Protein AF-A0A1I4YE72-F1 (afdb_monomer)

pLDDT: mean 82.54, std 17.04, range [34.06, 97.44]

Organism: NCBI:txid1367852

Sequence (186 aa):
MLRDELRESLSHIYKLDDYDIFFVQSVRVGLVILSHLFHKQETARCLAKYAHSLPVSELFNVPGCIAGPGSVRVINHVEPDTGEINSLKDSRGKGVVDASHSFATNLHGVLIRDSSIFVAPLHEHASLAQGLAIIALRPEHFSTLMRSELRLFEESTSAVKPLQEALAHIGSTDWKPYNMSHELNR

InterPro domains:
  IPR046066 Protein of unknown function DUF6024 [PF19488] (1-181)

Nearest PDB structures (foldseek):
  4p3m-assembly1_A  TM=5.647E-01  e=1.658E-02  Psychromonas ingrahamii 37
  3f0h-assembly1_A-2  TM=4.928E-01  e=1.128E-02  unclassified
  4p3m-assembly1_B  TM=6.517E-01  e=7.730E-02  Psychromonas ingrahamii 37
  3rbl-assembly1_B  TM=5.238E-01  e=7.730E-02  Homo sapiens
  5xx1-assembly1_E  TM=6.005E-01  e=2.973E-01  Salmonella enterica subsp. enterica serovar Typhi

Solvent-accessible surface area (backbone atoms only — not comparable to full-atom values): 10471 Å² total; per-residue (Å²): 106,72,69,54,55,48,48,54,50,50,25,65,78,67,70,34,82,72,38,53,78,38,50,29,46,30,45,70,56,43,52,52,53,48,35,50,52,54,32,52,51,52,52,53,52,54,52,55,63,49,64,79,76,52,62,81,87,46,75,85,63,68,78,67,91,83,65,88,82,66,74,64,43,72,38,53,40,36,35,88,93,76,66,49,71,50,83,45,77,84,43,78,61,66,36,43,29,40,25,56,80,25,42,33,31,83,44,26,70,55,49,68,72,45,50,40,29,36,28,28,43,32,41,59,40,34,57,44,18,67,68,30,13,39,37,37,33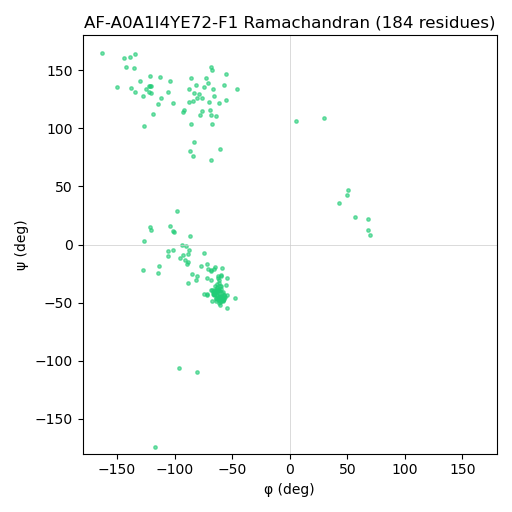,28,61,94,82,50,57,70,66,59,54,54,52,46,50,53,48,25,72,75,54,49,61,68,66,37,53,52,46,27,48,54,40,70,73,36,89,86,59,56,70,54,47,64,75,87,77,69,92,127

Secondary structure (DSSP, 8-state):
-HHHHHHHHHHHHTT-TT-EEEEES-HHHHHHHHHHHHHHHHHHHHHHHHHTTS-TTTTT------------EEEESB-TTT--B---GGGTT-EEEE-TTTTTSTTHHHHHHH-SEEEEESSSTT---TT-EEEEE-GGGS-HHHHHHHHHHHHHH--HHHHHHHHHHHT-TT--S---------

Mean predicted aligned error: 8.62 Å

Structure (mmCIF, N/CA/C/O backbone):
data_AF-A0A1I4YE72-F1
#
_entry.id   AF-A0A1I4YE72-F1
#
loop_
_atom_site.group_PDB
_atom_site.id
_atom_site.type_symbol
_atom_site.label_atom_id
_atom_site.label_alt_id
_atom_site.label_comp_id
_atom_site.label_asym_id
_atom_site.label_entity_id
_atom_site.label_seq_id
_atom_site.pdbx_PDB_ins_code
_atom_site.Cartn_x
_atom_site.Cartn_y
_atom_site.Cartn_z
_atom_site.occupancy
_atom_site.B_iso_or_equiv
_atom_site.auth_seq_id
_atom_site.auth_comp_id
_atom_site.auth_asym_id
_atom_site.auth_atom_id
_atom_site.pdbx_PDB_model_num
ATOM 1 N N . MET A 1 1 ? 7.638 -0.643 18.285 1.00 85.44 1 MET A N 1
ATOM 2 C CA . MET A 1 1 ? 6.439 -1.045 19.058 1.00 85.44 1 MET A CA 1
ATOM 3 C C . MET A 1 1 ? 5.154 -0.658 18.332 1.00 85.44 1 MET A C 1
ATOM 5 O O . MET A 1 1 ? 4.671 -1.509 17.613 1.00 85.44 1 MET A O 1
ATOM 9 N N . LEU A 1 2 ? 4.660 0.593 18.373 1.00 91.06 2 LEU A N 1
ATOM 10 C CA . LEU A 1 2 ? 3.374 0.955 17.725 1.00 91.06 2 LEU A CA 1
ATOM 11 C C . LEU A 1 2 ? 3.322 0.687 16.209 1.00 91.06 2 LEU A C 1
ATOM 13 O O . LEU A 1 2 ? 2.327 0.191 15.697 1.00 91.06 2 LEU A O 1
ATOM 17 N N . ARG A 1 3 ? 4.401 1.003 15.477 1.00 93.31 3 ARG A N 1
ATOM 18 C CA . ARG A 1 3 ? 4.481 0.721 14.032 1.00 93.31 3 ARG A CA 1
ATOM 19 C C . ARG A 1 3 ? 4.444 -0.776 13.749 1.00 93.31 3 ARG A C 1
ATOM 21 O O . ARG A 1 3 ? 3.830 -1.190 12.781 1.00 93.31 3 ARG A O 1
ATOM 28 N N . ASP A 1 4 ? 5.127 -1.567 14.566 1.00 94.31 4 ASP A N 1
ATOM 29 C CA . ASP A 1 4 ? 5.253 -3.009 14.353 1.00 94.31 4 ASP A CA 1
ATOM 30 C C . ASP A 1 4 ? 3.927 -3.705 14.650 1.00 94.31 4 ASP A C 1
ATOM 32 O O . ASP A 1 4 ? 3.452 -4.468 13.823 1.00 94.31 4 ASP A O 1
ATOM 36 N N . GLU A 1 5 ? 3.264 -3.309 15.735 1.00 95.44 5 GLU A N 1
ATOM 37 C CA . GLU A 1 5 ? 1.922 -3.770 16.095 1.00 95.44 5 GLU A CA 1
ATOM 38 C C . GLU A 1 5 ? 0.876 -3.413 15.028 1.00 95.44 5 GLU A C 1
ATOM 40 O O . GLU A 1 5 ? 0.099 -4.267 14.594 1.00 95.44 5 GLU A O 1
ATOM 45 N N . LEU A 1 6 ? 0.880 -2.163 14.542 1.00 95.62 6 LEU A N 1
ATOM 46 C CA . LEU A 1 6 ? -0.030 -1.758 13.470 1.00 95.62 6 LEU A CA 1
ATOM 47 C C . LEU A 1 6 ? 0.287 -2.506 12.174 1.00 95.62 6 LEU A C 1
ATOM 49 O O . LEU A 1 6 ? -0.624 -2.924 11.469 1.00 95.62 6 LEU A O 1
ATOM 53 N N . ARG A 1 7 ? 1.569 -2.699 11.859 1.00 96.38 7 ARG A N 1
ATOM 54 C CA . ARG A 1 7 ? 2.003 -3.435 10.672 1.00 96.38 7 ARG A CA 1
ATOM 55 C C . ARG A 1 7 ? 1.535 -4.884 10.705 1.00 96.38 7 ARG A C 1
ATOM 57 O O . ARG A 1 7 ? 0.976 -5.337 9.714 1.00 96.38 7 ARG A O 1
ATOM 64 N N . GLU A 1 8 ? 1.721 -5.578 11.822 1.00 96.38 8 GLU A N 1
ATOM 65 C CA . GLU A 1 8 ? 1.245 -6.952 12.012 1.00 96.38 8 GLU A CA 1
ATOM 66 C C . GLU A 1 8 ? -0.279 -7.030 11.888 1.00 96.38 8 GLU A C 1
ATOM 68 O O . GLU A 1 8 ? -0.799 -7.868 11.150 1.00 96.38 8 GLU A O 1
ATOM 73 N N . SER A 1 9 ? -0.995 -6.095 12.521 1.00 95.81 9 SER A N 1
ATOM 74 C CA . SER A 1 9 ? -2.457 -6.018 12.442 1.00 95.81 9 SER A CA 1
ATOM 75 C C . SER A 1 9 ? -2.937 -5.817 11.002 1.00 95.81 9 SER A C 1
ATOM 77 O O . SER A 1 9 ? -3.794 -6.557 10.523 1.00 95.81 9 SER A O 1
ATOM 79 N N . LEU A 1 10 ? -2.362 -4.851 10.277 1.00 96.25 10 LEU A N 1
ATOM 80 C CA . LEU A 1 10 ? -2.708 -4.589 8.878 1.00 96.25 10 LEU A CA 1
ATOM 81 C C . LEU A 1 10 ? -2.340 -5.764 7.971 1.00 96.25 10 LEU A C 1
ATOM 83 O O . LEU A 1 10 ? -3.128 -6.108 7.094 1.00 96.25 10 LEU A O 1
ATOM 87 N N . SER A 1 11 ? -1.180 -6.389 8.192 1.00 96.56 11 SER A N 1
ATOM 88 C CA . SER A 1 11 ? -0.748 -7.562 7.431 1.00 96.56 11 SER A CA 1
ATOM 89 C C . SER A 1 11 ? -1.758 -8.692 7.547 1.00 96.56 11 SER A C 1
ATOM 91 O O . SER A 1 11 ? -2.198 -9.232 6.535 1.00 96.56 11 SER A O 1
ATOM 93 N N . HIS A 1 12 ? -2.196 -8.983 8.772 1.00 95.62 12 HIS A N 1
ATOM 94 C CA . HIS A 1 12 ? -3.165 -10.035 9.032 1.00 95.62 12 HIS A CA 1
ATOM 95 C C . HIS A 1 12 ? -4.556 -9.711 8.464 1.00 95.62 12 HIS A C 1
ATOM 97 O O . HIS A 1 12 ? -5.156 -10.528 7.766 1.00 95.62 12 HIS A O 1
ATOM 103 N N . ILE A 1 13 ? -5.068 -8.505 8.731 1.00 95.38 13 ILE A N 1
ATOM 104 C CA . ILE A 1 13 ? -6.427 -8.092 8.345 1.00 95.38 13 ILE A CA 1
ATOM 105 C C . ILE A 1 13 ? -6.573 -8.011 6.824 1.00 95.38 13 ILE A C 1
ATOM 107 O O . ILE A 1 13 ? -7.578 -8.463 6.276 1.00 95.38 13 ILE A O 1
ATOM 111 N N . TYR A 1 14 ? -5.560 -7.464 6.148 1.00 96.25 14 TYR A N 1
ATOM 112 C CA . TYR A 1 14 ? -5.566 -7.221 4.708 1.00 96.25 14 TYR A CA 1
ATOM 113 C C . TYR A 1 14 ? -4.778 -8.264 3.905 1.00 96.25 14 TYR A C 1
ATOM 115 O O . TYR A 1 14 ? -4.543 -8.064 2.717 1.00 96.25 14 TYR A O 1
ATOM 123 N N . LYS A 1 15 ? -4.378 -9.387 4.517 1.00 96.25 15 LYS A N 1
ATOM 124 C CA . LYS A 1 15 ? -3.663 -10.491 3.844 1.00 96.25 15 LYS A CA 1
ATOM 125 C C . LYS A 1 15 ? -2.444 -10.011 3.046 1.00 96.25 15 LYS A C 1
ATOM 127 O O . LYS A 1 15 ? -2.265 -10.364 1.879 1.00 96.25 15 LYS A O 1
ATOM 132 N N . LEU A 1 16 ? -1.635 -9.158 3.668 1.00 96.38 16 LEU A N 1
ATOM 133 C CA . LEU A 1 16 ? -0.440 -8.559 3.069 1.00 96.38 16 LEU A CA 1
ATOM 134 C C . LEU A 1 16 ? 0.838 -9.310 3.468 1.00 96.38 16 LEU A C 1
ATOM 136 O O . LEU A 1 16 ? 1.901 -8.705 3.518 1.00 96.38 16 LEU A O 1
ATOM 140 N N . ASP A 1 17 ? 0.750 -10.613 3.738 1.00 93.62 17 ASP A N 1
ATOM 141 C CA . ASP A 1 17 ? 1.871 -11.422 4.242 1.00 93.62 17 ASP A CA 1
ATOM 142 C C . ASP A 1 17 ? 3.083 -11.446 3.289 1.00 93.62 17 ASP A C 1
ATOM 144 O O . ASP A 1 17 ? 4.225 -11.558 3.729 1.00 93.62 17 ASP A O 1
ATOM 148 N N . ASP A 1 18 ? 2.841 -11.271 1.986 1.00 94.00 18 ASP A N 1
ATOM 149 C CA . ASP A 1 18 ? 3.885 -11.168 0.959 1.00 94.00 18 ASP A CA 1
ATOM 150 C C . ASP A 1 18 ? 4.422 -9.734 0.768 1.00 94.00 18 ASP A C 1
ATOM 152 O O . ASP A 1 18 ? 5.140 -9.464 -0.194 1.00 94.00 18 ASP A O 1
ATOM 156 N N . TYR A 1 19 ? 4.029 -8.773 1.606 1.00 96.38 19 TYR A N 1
ATOM 157 C CA . TYR A 1 19 ? 4.412 -7.371 1.459 1.00 96.38 19 TYR A CA 1
ATOM 158 C C . TYR A 1 19 ? 5.175 -6.860 2.678 1.00 96.38 19 TYR A C 1
ATOM 160 O O . TYR A 1 19 ? 4.747 -7.000 3.821 1.00 96.38 19 TYR A O 1
ATOM 168 N N . ASP A 1 20 ? 6.249 -6.117 2.416 1.00 96.50 20 ASP A N 1
ATOM 169 C CA . ASP A 1 20 ? 6.800 -5.198 3.403 1.00 96.50 20 ASP A CA 1
ATOM 170 C C . ASP A 1 20 ? 5.963 -3.902 3.384 1.00 96.50 20 ASP A C 1
ATOM 172 O O . ASP A 1 20 ? 5.779 -3.272 2.335 1.00 96.50 20 ASP A O 1
ATOM 176 N N . ILE A 1 21 ? 5.455 -3.499 4.552 1.00 97.31 21 ILE A N 1
ATOM 177 C CA . ILE A 1 21 ? 4.598 -2.314 4.732 1.00 97.31 21 ILE A CA 1
ATOM 178 C C . ILE A 1 21 ? 5.394 -1.181 5.391 1.00 97.31 21 ILE A C 1
ATOM 180 O O . ILE A 1 21 ? 6.010 -1.374 6.444 1.00 97.31 21 ILE A O 1
ATOM 184 N N . PHE A 1 22 ? 5.306 0.021 4.821 1.00 96.94 22 PHE A N 1
ATOM 185 C CA . PHE A 1 22 ? 5.934 1.244 5.329 1.00 96.94 22 PHE A CA 1
ATOM 186 C C . PHE A 1 22 ? 4.897 2.347 5.518 1.00 96.94 22 PHE A C 1
ATOM 188 O O . PHE A 1 22 ? 4.090 2.603 4.624 1.00 96.94 22 PHE A O 1
ATOM 195 N N . PHE A 1 23 ? 4.939 3.036 6.655 1.00 96.69 23 PHE A N 1
ATOM 196 C CA . PHE A 1 23 ? 4.020 4.134 6.950 1.00 96.69 23 PHE A CA 1
ATOM 197 C C . PHE A 1 23 ? 4.530 5.482 6.436 1.00 96.69 23 PHE A C 1
ATOM 199 O O . PHE A 1 23 ? 5.673 5.868 6.681 1.00 96.69 23 PHE A O 1
ATOM 206 N N . VAL A 1 24 ? 3.642 6.233 5.785 1.00 95.44 24 VAL A N 1
ATOM 207 C CA . VAL A 1 24 ? 3.866 7.606 5.311 1.00 95.44 24 VAL A CA 1
ATOM 208 C C . VAL A 1 24 ? 2.664 8.493 5.652 1.00 95.44 24 VAL A C 1
ATOM 210 O O . VAL A 1 24 ? 1.585 8.006 5.977 1.00 95.44 24 VAL A O 1
ATOM 213 N N . GLN A 1 25 ? 2.833 9.815 5.587 1.00 93.31 25 GLN A N 1
ATOM 214 C CA . GLN A 1 25 ? 1.791 10.767 6.012 1.00 93.31 25 GLN A CA 1
ATOM 215 C C . GLN A 1 25 ? 0.588 10.844 5.059 1.00 93.31 25 GLN A C 1
ATOM 217 O O . GLN A 1 25 ? -0.516 11.200 5.458 1.00 93.31 25 GLN A O 1
ATOM 222 N N . SER A 1 26 ? 0.796 10.578 3.771 1.00 94.12 26 SER A N 1
ATOM 223 C CA . SER A 1 26 ? -0.263 10.610 2.762 1.00 94.12 26 SER A CA 1
ATOM 224 C C . SER A 1 26 ? 0.167 9.868 1.504 1.00 94.12 26 SER A C 1
ATOM 226 O O . SER A 1 26 ? 1.360 9.635 1.288 1.00 94.12 26 SER A O 1
ATOM 228 N N . VAL A 1 27 ? -0.801 9.558 0.641 1.00 93.88 27 VAL A N 1
ATOM 229 C CA . VAL A 1 27 ? -0.551 8.943 -0.670 1.00 93.88 27 VAL A CA 1
ATOM 230 C C . VAL A 1 27 ? 0.409 9.796 -1.494 1.00 93.88 27 VAL A C 1
ATOM 232 O O . VAL A 1 27 ? 1.406 9.292 -2.002 1.00 93.88 27 VAL A O 1
ATOM 235 N N . ARG A 1 28 ? 0.194 11.117 -1.522 1.00 92.00 28 ARG A N 1
ATOM 236 C CA . ARG A 1 28 ? 1.066 12.065 -2.227 1.00 92.00 28 ARG A CA 1
ATOM 237 C C . ARG A 1 28 ? 2.515 11.995 -1.745 1.00 92.00 28 ARG A C 1
ATOM 239 O O . ARG A 1 28 ? 3.425 11.975 -2.568 1.00 92.00 28 ARG A O 1
ATOM 246 N N . VAL A 1 29 ? 2.736 11.951 -0.429 1.00 92.75 29 VAL A N 1
ATOM 247 C CA . VAL A 1 29 ? 4.087 11.807 0.139 1.00 92.75 29 VAL A CA 1
ATOM 248 C C . VAL A 1 29 ? 4.698 10.467 -0.273 1.00 92.75 29 VAL A C 1
ATOM 250 O O . VAL A 1 29 ? 5.851 10.437 -0.702 1.00 92.75 29 VAL A O 1
ATOM 253 N N . GLY A 1 30 ? 3.921 9.382 -0.225 1.00 93.12 30 GLY A N 1
ATOM 254 C CA . GLY A 1 30 ? 4.371 8.065 -0.673 1.00 93.12 30 GLY A CA 1
ATOM 255 C C . GLY A 1 30 ? 4.780 8.040 -2.148 1.00 93.12 30 GLY A C 1
ATOM 256 O O . GLY A 1 30 ? 5.867 7.569 -2.474 1.00 93.12 30 GLY A O 1
ATOM 257 N N . LEU A 1 31 ? 3.972 8.624 -3.036 1.00 91.62 31 LEU A N 1
ATOM 258 C CA . LEU A 1 31 ? 4.279 8.727 -4.466 1.00 91.62 31 LEU A CA 1
ATOM 259 C C . LEU A 1 31 ? 5.543 9.556 -4.733 1.00 91.62 31 LEU A C 1
ATOM 261 O O . LEU A 1 31 ? 6.350 9.175 -5.579 1.00 91.62 31 LEU A O 1
ATOM 265 N N . VAL A 1 32 ? 5.758 10.654 -3.998 1.00 91.25 32 VAL A N 1
ATOM 266 C CA . VAL A 1 32 ? 6.983 11.468 -4.109 1.00 91.25 32 VAL A CA 1
ATOM 267 C C . VAL A 1 32 ? 8.215 10.672 -3.678 1.00 91.25 32 VAL A C 1
ATOM 269 O O . VAL A 1 32 ? 9.211 10.664 -4.402 1.00 91.25 32 VAL A O 1
ATOM 272 N N . ILE A 1 33 ? 8.145 9.971 -2.540 1.00 92.12 33 ILE A N 1
ATOM 273 C CA . ILE A 1 33 ? 9.232 9.105 -2.057 1.00 92.12 33 ILE A CA 1
ATOM 274 C C . ILE A 1 33 ? 9.560 8.042 -3.107 1.00 92.12 33 ILE A C 1
ATOM 276 O O . ILE A 1 33 ? 10.719 7.884 -3.484 1.00 92.12 33 ILE A O 1
ATOM 280 N N . LEU A 1 34 ? 8.548 7.350 -3.632 1.00 90.75 34 LEU A N 1
ATOM 281 C CA . LEU A 1 34 ? 8.752 6.313 -4.639 1.00 90.75 34 LEU A CA 1
ATOM 282 C C . LEU A 1 34 ? 9.332 6.887 -5.929 1.00 90.75 34 LEU A C 1
ATOM 284 O O . LEU A 1 34 ? 10.324 6.361 -6.429 1.00 90.75 34 LEU A O 1
ATOM 288 N N . SER A 1 35 ? 8.796 8.002 -6.429 1.00 87.06 35 SER A N 1
ATOM 289 C CA . SER A 1 35 ? 9.351 8.691 -7.597 1.00 87.06 35 SER A CA 1
ATOM 290 C C . SER A 1 35 ? 10.831 9.016 -7.412 1.00 87.06 35 SER A C 1
ATOM 292 O O . SER A 1 35 ? 11.624 8.798 -8.327 1.00 87.06 35 SER A O 1
ATOM 294 N N . HIS A 1 36 ? 11.216 9.499 -6.230 1.00 87.88 36 HIS A N 1
ATOM 295 C CA . H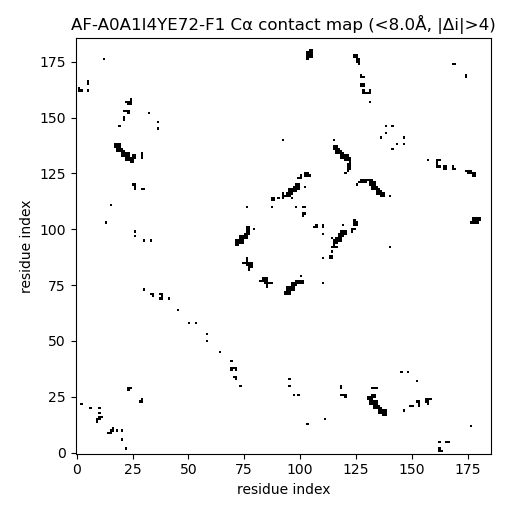IS A 1 36 ? 12.608 9.783 -5.908 1.00 87.88 36 HIS A CA 1
ATOM 296 C C . HIS A 1 36 ? 13.471 8.512 -5.897 1.00 87.88 36 HIS A C 1
ATOM 298 O O . HIS A 1 36 ? 14.524 8.479 -6.536 1.00 87.88 36 HIS A O 1
ATOM 304 N N . LEU A 1 37 ? 13.018 7.452 -5.222 1.00 88.56 37 LEU A N 1
ATOM 305 C CA . LEU A 1 37 ? 13.751 6.189 -5.100 1.00 88.56 37 LEU A CA 1
ATOM 306 C C . LEU A 1 37 ? 13.979 5.505 -6.449 1.00 88.56 37 LEU A C 1
ATOM 308 O O . LEU A 1 37 ? 15.102 5.113 -6.768 1.00 88.56 37 LEU A O 1
ATOM 312 N N . PHE A 1 38 ? 12.941 5.407 -7.274 1.00 84.81 38 PHE A N 1
ATOM 313 C CA . PHE A 1 38 ? 13.058 4.818 -8.605 1.00 84.81 38 PHE A CA 1
ATOM 314 C C . PHE A 1 38 ? 13.945 5.656 -9.529 1.00 84.81 38 PHE A C 1
ATOM 316 O O . PHE A 1 38 ? 14.759 5.098 -10.265 1.00 84.81 38 PHE A O 1
ATOM 323 N N . HIS A 1 39 ? 13.850 6.988 -9.462 1.00 81.81 39 HIS A N 1
ATOM 324 C CA . HIS A 1 39 ? 14.735 7.866 -10.224 1.00 81.81 39 HIS A CA 1
ATOM 325 C C . HIS A 1 39 ? 16.205 7.676 -9.820 1.00 81.81 39 HIS A C 1
ATOM 327 O O . HIS A 1 39 ? 17.084 7.544 -10.678 1.00 81.81 39 HIS A O 1
ATOM 333 N N . LYS A 1 40 ? 16.476 7.598 -8.512 1.00 82.00 40 LYS A N 1
ATOM 334 C CA . LYS A 1 40 ? 17.813 7.334 -7.970 1.00 82.00 40 LYS A CA 1
ATOM 335 C C . LYS A 1 40 ? 18.358 5.980 -8.432 1.00 82.00 40 LYS A C 1
ATOM 337 O O . LYS A 1 40 ? 19.512 5.905 -8.852 1.00 82.00 40 LYS A O 1
ATOM 342 N N . GLN A 1 41 ? 17.543 4.925 -8.400 1.00 78.12 41 GLN A N 1
ATOM 343 C CA . GLN A 1 41 ? 17.942 3.595 -8.869 1.00 78.12 41 GLN A CA 1
ATOM 344 C C . GLN A 1 41 ? 18.258 3.567 -10.362 1.00 78.12 41 GLN A C 1
ATOM 346 O O . GLN A 1 41 ? 19.276 2.996 -10.755 1.00 78.12 41 GLN A O 1
ATOM 351 N N . GLU A 1 42 ? 17.427 4.196 -11.193 1.00 73.62 42 GLU A N 1
ATOM 352 C CA . GLU A 1 42 ? 17.681 4.237 -12.632 1.00 73.62 42 GLU A CA 1
ATOM 353 C C . GLU A 1 42 ? 18.951 5.034 -12.946 1.00 73.62 42 GLU A C 1
ATOM 355 O O . GLU A 1 42 ? 19.776 4.591 -13.743 1.00 73.62 42 GLU A O 1
ATOM 360 N N . THR A 1 43 ? 19.177 6.144 -12.238 1.00 70.81 43 THR A N 1
ATOM 361 C CA . THR A 1 43 ? 20.410 6.937 -12.352 1.00 70.81 43 THR A CA 1
ATOM 362 C C . THR A 1 43 ? 21.641 6.103 -11.996 1.00 70.81 43 THR A C 1
ATOM 364 O O . THR A 1 43 ? 22.600 6.048 -12.767 1.00 70.81 43 THR A O 1
ATOM 367 N N . ALA A 1 44 ? 21.605 5.390 -10.865 1.00 70.75 44 ALA A N 1
ATOM 368 C CA . ALA A 1 44 ? 22.691 4.508 -10.440 1.00 70.75 44 ALA A CA 1
ATOM 369 C C . ALA A 1 44 ? 22.950 3.381 -11.456 1.00 70.75 44 ALA A C 1
ATOM 371 O O . ALA A 1 44 ? 24.101 3.071 -11.766 1.00 70.75 44 ALA A O 1
ATOM 372 N N . ARG A 1 45 ? 21.886 2.802 -12.028 1.00 65.62 45 ARG A N 1
ATOM 373 C CA . ARG A 1 45 ? 21.973 1.753 -13.052 1.00 65.62 45 ARG A CA 1
ATOM 374 C C . ARG A 1 45 ? 22.594 2.266 -14.348 1.00 65.62 45 ARG A C 1
ATOM 376 O O . ARG A 1 45 ? 23.421 1.570 -14.936 1.00 65.62 45 ARG A O 1
ATOM 383 N N . CYS A 1 46 ? 22.209 3.458 -14.798 1.00 64.25 46 CYS A N 1
ATOM 384 C CA . CYS A 1 46 ? 22.810 4.102 -15.960 1.00 64.25 46 CYS A CA 1
ATOM 385 C C . CYS A 1 46 ? 24.305 4.331 -15.730 1.00 64.25 46 CYS A C 1
ATOM 387 O O . CYS A 1 46 ? 25.110 3.846 -16.519 1.00 64.25 46 CYS A O 1
ATOM 389 N N . LEU A 1 47 ? 24.692 4.950 -14.611 1.00 63.22 47 LEU A N 1
ATOM 390 C CA . LEU A 1 47 ? 26.101 5.194 -14.277 1.00 63.22 47 LEU A CA 1
ATOM 391 C C . LEU A 1 47 ? 26.933 3.899 -14.227 1.00 63.22 47 LEU A C 1
AT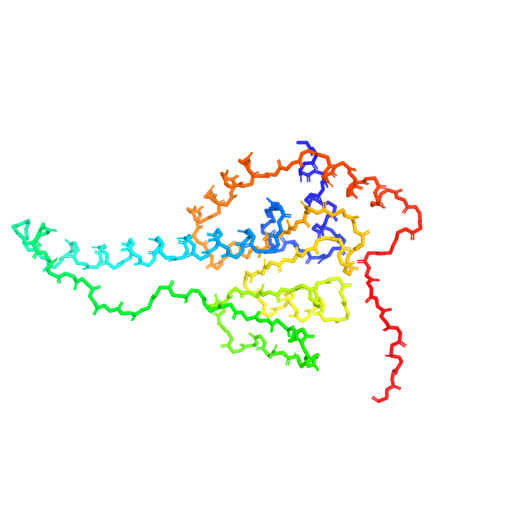OM 393 O O . LEU A 1 47 ? 28.022 3.850 -14.798 1.00 63.22 47 LEU A O 1
ATOM 397 N N . ALA A 1 48 ? 26.406 2.827 -13.626 1.00 63.31 48 ALA A N 1
ATOM 398 C CA . ALA A 1 48 ? 27.090 1.533 -13.560 1.00 63.31 48 ALA A CA 1
ATOM 399 C C . ALA A 1 48 ? 27.327 0.897 -14.945 1.00 63.31 48 ALA A C 1
ATOM 401 O O . ALA A 1 48 ? 28.380 0.307 -15.178 1.00 63.31 48 ALA A O 1
ATOM 402 N N . LYS A 1 49 ? 26.387 1.043 -15.892 1.00 59.31 49 LYS A N 1
ATOM 403 C CA . LYS A 1 49 ? 26.565 0.548 -17.272 1.00 59.31 49 LYS A CA 1
ATOM 404 C C . LYS A 1 49 ? 27.727 1.235 -17.989 1.00 59.31 49 LYS A C 1
ATOM 406 O O . LYS A 1 49 ? 28.449 0.583 -18.739 1.00 59.31 49 LYS A O 1
ATOM 411 N N . TYR A 1 50 ? 27.915 2.531 -17.750 1.00 57.03 50 TYR A N 1
ATOM 412 C CA . TYR A 1 50 ? 28.984 3.308 -18.380 1.00 57.03 50 TYR A CA 1
ATOM 413 C C . TYR A 1 50 ? 30.344 3.119 -17.693 1.00 57.03 50 TYR A C 1
ATOM 415 O O . TYR A 1 50 ? 31.372 3.184 -18.363 1.00 57.03 50 TYR A O 1
ATOM 423 N N . ALA A 1 51 ? 30.366 2.794 -16.396 1.00 57.06 51 ALA A N 1
ATOM 424 C CA . ALA A 1 51 ? 31.601 2.582 -15.637 1.00 57.06 51 ALA A CA 1
ATOM 425 C C . ALA A 1 51 ? 32.463 1.409 -16.150 1.00 57.06 51 ALA A C 1
ATOM 427 O O . ALA A 1 51 ? 33.679 1.430 -15.988 1.00 57.06 51 ALA A O 1
ATOM 428 N N . HIS A 1 52 ? 31.862 0.400 -16.792 1.00 53.56 52 HIS A N 1
ATOM 429 C CA . HIS A 1 52 ? 32.591 -0.761 -17.326 1.00 53.56 52 HIS A CA 1
ATOM 430 C C . HIS A 1 52 ? 33.122 -0.582 -18.757 1.00 53.56 52 HIS A C 1
ATOM 432 O O . HIS A 1 52 ? 33.858 -1.445 -19.229 1.00 53.56 52 HIS A O 1
ATOM 438 N N . SER A 1 53 ? 32.750 0.498 -19.453 1.00 52.56 53 SER A N 1
ATOM 439 C CA . SER A 1 53 ? 33.003 0.642 -20.898 1.00 52.56 53 SER A CA 1
ATOM 440 C C . SER A 1 53 ? 33.739 1.926 -21.290 1.00 52.56 53 SER A C 1
ATOM 442 O O . SER A 1 53 ? 33.945 2.155 -22.479 1.00 52.56 53 SER A O 1
ATOM 444 N N . LEU A 1 54 ? 34.137 2.766 -20.328 1.00 50.16 54 LEU A N 1
ATOM 445 C CA . LEU A 1 54 ? 34.804 4.041 -20.602 1.00 50.16 54 LEU A CA 1
ATOM 446 C C . LEU A 1 54 ? 36.190 4.102 -19.940 1.00 50.16 54 LEU A C 1
ATOM 448 O O . LEU A 1 54 ? 36.327 3.723 -18.774 1.00 50.16 54 LEU A O 1
ATOM 452 N N . PRO A 1 55 ? 37.225 4.600 -20.644 1.00 56.59 55 PRO A N 1
ATOM 453 C CA . PRO A 1 55 ? 38.495 4.953 -20.022 1.00 56.59 55 PRO A CA 1
ATOM 454 C C . PRO A 1 55 ? 38.273 5.957 -18.881 1.00 56.59 55 PRO A C 1
ATOM 456 O O . PRO A 1 55 ? 37.408 6.827 -18.975 1.00 56.59 55 PRO A O 1
ATOM 459 N N . VAL A 1 56 ? 39.084 5.884 -17.819 1.00 57.78 56 VAL A N 1
ATOM 460 C CA . VAL A 1 56 ? 38.957 6.744 -16.619 1.00 57.78 56 VAL A CA 1
ATOM 461 C C . VAL A 1 56 ? 38.953 8.244 -16.956 1.00 57.78 56 VAL A C 1
ATOM 463 O O . VAL A 1 56 ? 38.312 9.030 -16.264 1.00 57.78 56 VAL A O 1
ATOM 466 N N . SER A 1 57 ? 39.607 8.638 -18.053 1.00 55.91 57 SER A N 1
ATOM 467 C CA . SER A 1 57 ? 39.631 10.011 -18.572 1.00 55.91 57 SER A CA 1
ATOM 468 C C . SER A 1 57 ? 38.273 10.531 -19.058 1.00 55.91 57 SER A C 1
ATOM 470 O O . SER A 1 57 ? 38.093 11.740 -19.157 1.00 55.91 57 SER A O 1
ATOM 472 N N . GLU A 1 58 ? 37.319 9.645 -19.350 1.00 53.94 58 GLU A N 1
ATOM 473 C CA . GLU A 1 58 ? 35.995 10.002 -19.869 1.00 53.94 58 GLU A CA 1
ATOM 474 C C . GLU A 1 58 ? 34.879 9.879 -18.824 1.00 53.94 58 GLU A C 1
ATOM 476 O O . GLU A 1 58 ? 33.789 10.403 -19.035 1.00 53.94 58 GLU A O 1
ATOM 481 N N . LEU A 1 59 ? 35.154 9.283 -17.655 1.00 52.72 59 LEU A N 1
ATOM 482 C CA . LEU A 1 59 ? 34.181 9.152 -16.557 1.00 52.72 59 LEU A CA 1
ATOM 483 C C . LEU A 1 59 ? 33.668 10.507 -16.041 1.00 52.72 59 LEU A C 1
ATOM 485 O O . LEU A 1 59 ? 32.551 10.586 -15.534 1.00 52.72 59 LEU A O 1
ATOM 489 N N . PHE A 1 60 ? 34.465 11.570 -16.186 1.00 54.00 60 PHE A N 1
ATOM 490 C CA . PHE A 1 60 ? 34.133 12.924 -15.728 1.00 54.00 60 PHE A CA 1
ATOM 491 C C . PHE A 1 60 ? 33.665 13.862 -16.849 1.00 54.00 60 PHE A C 1
ATOM 493 O O . PHE A 1 60 ? 33.276 14.990 -16.563 1.00 54.00 60 PHE A O 1
ATOM 500 N N . ASN A 1 61 ? 33.693 13.405 -18.106 1.00 47.03 61 ASN A N 1
ATOM 501 C CA . ASN A 1 61 ? 33.422 14.223 -19.292 1.00 47.03 61 ASN A CA 1
ATOM 502 C C . ASN A 1 61 ? 32.238 13.718 -20.126 1.00 47.03 61 ASN A C 1
ATOM 504 O O . ASN A 1 61 ? 32.057 14.183 -21.248 1.00 47.03 61 ASN A O 1
ATOM 508 N N . VAL A 1 62 ? 31.420 12.796 -19.606 1.00 46.06 62 VAL A N 1
ATOM 509 C CA . VAL A 1 62 ? 30.239 12.308 -20.329 1.00 46.06 62 VAL A CA 1
ATOM 510 C C . VAL A 1 62 ? 29.255 13.472 -20.516 1.00 46.06 62 VAL A C 1
ATOM 512 O O . VAL A 1 62 ? 28.648 13.915 -19.534 1.00 46.06 62 VAL A O 1
ATOM 515 N N . PRO A 1 63 ? 29.049 13.981 -21.747 1.00 41.50 63 PRO A N 1
ATOM 516 C CA . PRO A 1 63 ? 27.992 14.938 -22.007 1.00 41.50 63 PRO A CA 1
ATOM 517 C C . PRO A 1 63 ? 26.690 14.164 -21.844 1.00 41.50 63 PRO A C 1
ATOM 519 O O . PRO A 1 63 ? 26.439 13.247 -22.616 1.00 41.50 63 PRO A O 1
ATOM 522 N N . GLY A 1 64 ? 25.935 14.498 -20.793 1.00 48.00 64 GLY A N 1
ATOM 523 C CA . GLY A 1 64 ? 24.561 14.083 -20.519 1.00 48.00 64 GLY A CA 1
ATOM 524 C C . GLY A 1 64 ? 24.152 12.717 -21.068 1.00 48.00 64 GLY A C 1
ATOM 525 O O . GLY A 1 64 ? 23.851 12.583 -22.252 1.00 48.00 64 GLY A O 1
ATOM 526 N N . CYS A 1 65 ? 23.980 11.732 -20.186 1.00 37.72 65 CYS A N 1
ATOM 527 C CA . CYS A 1 65 ? 23.095 10.609 -20.476 1.00 37.72 65 CYS A CA 1
ATOM 528 C C . CYS A 1 65 ? 21.669 11.154 -20.699 1.00 37.72 65 CYS A C 1
ATOM 530 O O . CYS A 1 65 ? 20.843 11.180 -19.791 1.00 37.72 65 CYS A O 1
ATOM 532 N N . ILE A 1 66 ? 21.388 11.634 -21.911 1.00 48.41 66 ILE A N 1
ATOM 533 C CA . ILE A 1 66 ? 20.058 11.961 -22.405 1.00 48.41 66 ILE A CA 1
ATOM 534 C C . ILE A 1 66 ? 19.504 10.657 -22.969 1.00 48.41 66 ILE A C 1
ATOM 536 O O . ILE A 1 66 ? 19.540 10.384 -24.163 1.00 48.41 66 ILE A O 1
ATOM 540 N N . ALA A 1 67 ? 19.006 9.830 -22.064 1.00 40.03 67 ALA A N 1
ATOM 541 C CA . ALA A 1 67 ? 17.981 8.853 -22.369 1.00 40.03 67 ALA A CA 1
ATOM 542 C C . ALA A 1 67 ? 16.872 9.115 -21.349 1.00 40.03 67 ALA A C 1
ATOM 544 O O . ALA A 1 67 ? 17.013 8.765 -20.181 1.00 40.03 67 ALA A O 1
ATOM 545 N N . GLY A 1 68 ? 15.789 9.793 -21.746 1.00 50.47 68 GLY A N 1
ATOM 546 C CA . GLY A 1 68 ? 14.563 9.733 -20.937 1.00 50.47 68 GLY A CA 1
ATOM 547 C C . GLY A 1 68 ? 14.166 8.255 -20.807 1.00 50.47 68 GLY A C 1
ATOM 548 O O . GLY A 1 68 ? 14.300 7.553 -21.813 1.00 50.47 68 GLY A O 1
ATOM 549 N N . PRO A 1 69 ? 13.744 7.737 -19.631 1.00 47.66 69 PRO A N 1
ATOM 550 C CA . PRO A 1 69 ? 12.761 8.332 -18.715 1.00 47.66 69 PRO A CA 1
ATOM 551 C C . PRO A 1 69 ? 13.065 8.164 -17.202 1.00 47.66 69 PRO A C 1
ATOM 553 O O . PRO A 1 69 ? 13.644 7.180 -16.755 1.00 47.66 69 PRO A O 1
ATOM 556 N N . GLY A 1 70 ? 12.582 9.105 -16.385 1.00 44.84 70 GLY A N 1
ATOM 557 C CA . GLY A 1 70 ? 12.656 9.070 -14.914 1.00 44.84 70 GLY A CA 1
ATOM 558 C C . GLY A 1 70 ? 11.292 9.118 -14.217 1.00 44.84 70 GLY A C 1
ATOM 559 O O . GLY A 1 70 ? 11.234 9.411 -13.028 1.00 44.84 70 GLY A O 1
ATOM 560 N N . SER A 1 71 ? 10.195 8.887 -14.943 1.00 54.28 71 SER A N 1
ATOM 561 C CA . SER A 1 71 ? 8.852 8.863 -14.363 1.00 54.28 71 SER A CA 1
ATOM 562 C C . SER A 1 71 ? 8.489 7.436 -13.980 1.00 54.28 71 SER A C 1
ATOM 564 O O . SER A 1 71 ? 8.307 6.575 -14.845 1.00 54.28 71 SER A O 1
ATOM 566 N N . VAL A 1 72 ? 8.342 7.189 -12.685 1.00 63.94 72 VAL A N 1
ATOM 567 C CA . VAL A 1 72 ? 7.591 6.028 -12.212 1.00 63.94 72 VAL A CA 1
ATOM 568 C C . VAL A 1 72 ? 6.209 6.100 -12.834 1.00 63.94 72 VAL A C 1
ATOM 570 O O . VAL A 1 72 ? 5.526 7.114 -12.697 1.00 63.94 72 VAL A O 1
ATOM 573 N N . ARG A 1 73 ? 5.797 5.047 -13.542 1.00 77.25 73 ARG A N 1
ATOM 574 C CA . ARG A 1 73 ? 4.425 4.971 -14.034 1.00 77.25 73 ARG A CA 1
ATOM 575 C C . ARG A 1 73 ? 3.518 4.822 -12.817 1.00 77.25 73 ARG A C 1
ATOM 577 O O . ARG A 1 73 ? 3.465 3.742 -12.235 1.00 77.25 73 ARG A O 1
ATOM 584 N N . VAL A 1 74 ? 2.852 5.902 -12.426 1.00 84.56 74 VAL A N 1
ATOM 585 C CA . VAL A 1 74 ? 1.773 5.839 -11.441 1.00 84.56 74 VAL A CA 1
ATOM 586 C C . VAL A 1 74 ? 0.525 5.340 -12.159 1.00 84.56 74 VAL A C 1
ATOM 588 O O . VAL A 1 74 ? 0.208 5.808 -13.253 1.00 84.56 74 VAL A O 1
ATOM 591 N N . ILE A 1 75 ? -0.124 4.331 -11.592 1.00 88.25 75 ILE A N 1
ATOM 592 C CA . ILE A 1 75 ? -1.336 3.718 -12.131 1.00 88.25 75 ILE A CA 1
ATOM 593 C C . ILE A 1 75 ? -2.429 3.909 -11.089 1.00 88.25 75 ILE A C 1
ATOM 595 O O . ILE A 1 75 ? -2.360 3.296 -10.028 1.00 88.25 75 ILE A O 1
ATOM 599 N N . ASN A 1 76 ? -3.440 4.715 -11.393 1.00 89.88 76 ASN A N 1
ATOM 600 C CA . ASN A 1 76 ? -4.652 4.768 -10.580 1.00 89.88 76 ASN A CA 1
ATOM 601 C C . ASN A 1 76 ? -5.390 3.441 -10.760 1.00 89.88 76 ASN A C 1
ATOM 603 O O . ASN A 1 76 ? -5.798 3.134 -11.877 1.00 89.88 76 ASN A O 1
ATOM 607 N N . HIS A 1 77 ? -5.544 2.618 -9.719 1.00 88.56 77 HIS A N 1
ATOM 608 C CA . HIS A 1 77 ? -6.279 1.352 -9.876 1.00 88.56 77 HIS A CA 1
ATOM 609 C C . HIS A 1 77 ? -7.758 1.606 -10.198 1.00 88.56 77 HIS A C 1
ATOM 611 O O . HIS A 1 77 ? -8.351 0.891 -11.001 1.00 88.56 77 HIS A O 1
ATOM 617 N N . VAL A 1 78 ? -8.320 2.663 -9.618 1.00 90.19 78 VAL A N 1
ATOM 618 C CA . VAL A 1 78 ? -9.629 3.206 -9.974 1.00 90.19 78 VAL A CA 1
ATOM 619 C C . VAL A 1 78 ? -9.435 4.688 -10.241 1.00 90.19 78 VAL A C 1
ATOM 621 O O . VAL A 1 78 ? -8.841 5.384 -9.416 1.00 90.19 78 VAL A O 1
ATOM 624 N N . GLU A 1 79 ? -9.893 5.155 -11.394 1.00 86.25 79 GLU A N 1
ATOM 625 C CA . GLU A 1 79 ? -9.815 6.565 -11.753 1.00 86.25 79 GLU A CA 1
ATOM 626 C C . GLU A 1 79 ? -10.793 7.379 -10.882 1.00 86.25 79 GLU A C 1
ATOM 628 O O . GLU A 1 79 ? -11.988 7.072 -10.892 1.00 86.25 79 GLU A O 1
ATOM 633 N N . PRO A 1 80 ? -10.337 8.398 -10.127 1.00 81.00 80 PRO A N 1
ATOM 634 C CA . PRO A 1 80 ? -11.199 9.130 -9.194 1.00 81.00 80 PRO A CA 1
ATOM 635 C C . PRO A 1 80 ? -12.397 9.819 -9.861 1.00 81.00 80 PRO A C 1
ATOM 637 O O . PRO A 1 80 ? -13.481 9.859 -9.285 1.00 81.00 80 PRO A O 1
ATOM 640 N N . ASP A 1 81 ? -12.209 10.337 -11.079 1.00 80.88 81 ASP A N 1
ATOM 641 C CA . ASP A 1 81 ? -13.227 11.134 -11.773 1.00 80.88 81 ASP A CA 1
ATOM 642 C C . ASP A 1 81 ? -14.292 10.276 -12.473 1.00 80.88 81 ASP A C 1
ATOM 644 O O . ASP A 1 81 ? -15.442 10.697 -12.608 1.00 80.88 81 ASP A O 1
ATOM 648 N N . THR A 1 82 ? -13.927 9.077 -12.939 1.00 84.81 82 THR A N 1
ATOM 649 C CA . THR A 1 82 ? -14.806 8.224 -13.762 1.00 84.81 82 THR A CA 1
ATOM 650 C C . THR A 1 82 ? -15.228 6.931 -13.071 1.00 84.81 82 THR A C 1
ATOM 652 O O . THR A 1 82 ? -16.195 6.302 -13.496 1.00 84.81 82 THR A O 1
ATOM 655 N N . GLY A 1 83 ? -14.515 6.511 -12.024 1.00 84.69 83 GLY A N 1
ATOM 656 C CA . GLY A 1 83 ? -14.684 5.199 -11.403 1.00 84.69 83 GLY A CA 1
ATOM 657 C C . GLY A 1 83 ? -14.198 4.037 -12.277 1.00 84.69 83 GLY A C 1
ATOM 658 O O . GLY A 1 83 ? -14.436 2.878 -11.933 1.00 84.69 83 GLY A O 1
ATOM 659 N N . GLU A 1 84 ? -13.533 4.310 -13.405 1.00 85.94 84 GLU A N 1
ATOM 660 C CA . GLU A 1 84 ? -13.020 3.260 -14.285 1.00 85.94 84 GLU A CA 1
ATOM 661 C C . GLU A 1 84 ? -11.899 2.470 -13.604 1.00 85.94 84 GLU A C 1
ATOM 663 O O . GLU A 1 84 ? -10.972 3.032 -13.021 1.00 85.94 84 GLU A O 1
ATOM 668 N N . ILE A 1 85 ? -11.981 1.142 -13.698 1.00 89.62 85 ILE A N 1
ATOM 669 C CA . ILE A 1 85 ? -11.015 0.225 -13.090 1.00 89.62 85 ILE A CA 1
ATOM 670 C C . ILE A 1 85 ? -9.918 -0.086 -14.108 1.00 89.62 85 ILE A C 1
ATOM 672 O O . ILE A 1 85 ? -10.162 -0.728 -15.133 1.00 89.62 85 ILE A O 1
ATOM 676 N N . ASN A 1 86 ? -8.687 0.318 -13.803 1.00 86.19 86 ASN A N 1
ATOM 677 C CA . ASN A 1 86 ? -7.530 0.052 -14.649 1.00 86.19 86 ASN A CA 1
ATOM 678 C C . ASN A 1 86 ? -6.956 -1.346 -14.383 1.00 86.19 86 ASN A C 1
ATOM 680 O O . ASN A 1 86 ? -6.662 -1.720 -13.248 1.00 86.19 86 ASN A O 1
ATOM 684 N N . SER A 1 87 ? -6.725 -2.119 -15.448 1.00 85.06 87 SER A N 1
ATOM 685 C CA 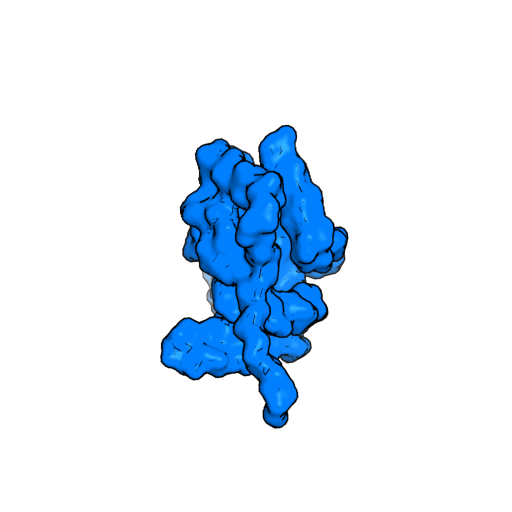. SER A 1 87 ? -6.112 -3.447 -15.331 1.00 85.06 87 SER A CA 1
ATOM 686 C C . SER A 1 87 ? -4.666 -3.359 -14.837 1.00 85.06 87 SER A C 1
ATOM 688 O O . SER A 1 87 ? -3.824 -2.682 -15.432 1.00 85.06 87 SER A O 1
ATOM 690 N N . LEU A 1 88 ? -4.353 -4.118 -13.786 1.00 85.38 88 LEU A N 1
ATOM 691 C CA . LEU A 1 88 ? -3.002 -4.217 -13.229 1.00 85.38 88 LEU A CA 1
ATOM 692 C C . LEU A 1 88 ? -2.157 -5.330 -13.882 1.00 85.38 88 LEU A C 1
ATOM 694 O O . LEU A 1 88 ? -0.930 -5.304 -13.783 1.00 85.38 88 LEU A O 1
ATOM 698 N N . LYS A 1 89 ? -2.782 -6.277 -14.600 1.00 74.44 89 LYS A N 1
ATOM 699 C CA . LYS A 1 89 ? -2.144 -7.516 -15.101 1.00 74.44 89 LYS A CA 1
ATOM 700 C C . LYS A 1 89 ? -0.978 -7.284 -16.067 1.00 74.44 89 LYS A C 1
ATOM 702 O O . LYS A 1 89 ? 0.001 -8.025 -16.044 1.00 74.44 89 LYS A O 1
ATOM 707 N N . ASP A 1 90 ? -1.042 -6.231 -16.876 1.00 62.69 90 ASP A N 1
ATOM 708 C CA . ASP A 1 90 ? -0.010 -5.928 -17.878 1.00 62.69 90 ASP A CA 1
ATOM 709 C C . ASP A 1 90 ? 1.108 -5.024 -17.344 1.00 62.69 90 ASP A C 1
ATOM 711 O O . ASP A 1 90 ? 2.074 -4.721 -18.049 1.00 62.69 90 ASP A O 1
ATOM 715 N N . SER A 1 91 ? 1.013 -4.595 -16.082 1.00 60.62 91 SER A N 1
ATOM 716 C CA . SER A 1 91 ? 1.981 -3.673 -15.487 1.00 60.62 91 SER A CA 1
ATOM 717 C C . SER A 1 91 ? 3.347 -4.320 -15.215 1.00 60.62 91 SER A C 1
ATOM 719 O O . SER A 1 91 ? 4.327 -3.593 -15.053 1.00 60.62 91 SER A O 1
ATOM 721 N N . ARG A 1 92 ? 3.444 -5.665 -15.206 1.00 56.34 92 ARG A N 1
ATOM 722 C CA . ARG A 1 92 ? 4.667 -6.466 -14.952 1.00 56.34 92 ARG A CA 1
ATOM 723 C C . ARG A 1 92 ? 5.521 -5.936 -13.784 1.00 56.34 92 ARG A C 1
ATOM 725 O O . ARG A 1 92 ? 6.748 -5.934 -13.877 1.00 56.34 92 ARG A O 1
ATOM 732 N N . GLY A 1 93 ? 4.886 -5.408 -12.737 1.00 57.66 93 GLY A N 1
ATOM 733 C CA . GLY A 1 93 ? 5.574 -4.822 -11.582 1.00 57.66 93 GLY A CA 1
ATOM 734 C C . GLY A 1 93 ? 6.346 -3.523 -11.848 1.00 57.66 93 GLY A C 1
ATOM 735 O O . GLY A 1 93 ? 7.131 -3.098 -11.008 1.00 57.66 93 GLY A O 1
ATOM 736 N N . LYS A 1 94 ? 6.148 -2.878 -13.005 1.00 60.78 94 LYS A N 1
ATOM 737 C CA . LYS A 1 94 ? 6.868 -1.658 -13.419 1.00 60.78 94 LYS A CA 1
ATOM 738 C C . LYS A 1 94 ? 6.148 -0.352 -13.075 1.00 60.78 94 LYS A C 1
ATOM 740 O O . LYS A 1 94 ? 6.647 0.717 -13.422 1.00 60.78 94 LYS A O 1
ATOM 745 N N . GLY A 1 95 ? 4.971 -0.422 -12.458 1.00 77.62 95 GLY A N 1
ATOM 746 C CA . GLY A 1 95 ? 4.191 0.749 -12.066 1.00 77.62 95 GLY A CA 1
ATOM 747 C C . GLY A 1 95 ? 3.921 0.771 -10.570 1.00 77.62 95 GLY A C 1
ATOM 748 O O . GLY A 1 95 ? 3.719 -0.279 -9.964 1.00 77.62 95 GLY A O 1
ATOM 749 N N . VAL A 1 96 ? 3.911 1.972 -9.995 1.00 88.56 96 VAL A N 1
ATOM 750 C CA . VAL A 1 96 ? 3.397 2.198 -8.644 1.00 88.56 96 VAL A CA 1
ATOM 751 C C . VAL A 1 96 ? 1.899 2.373 -8.741 1.00 88.56 96 VAL A C 1
ATOM 753 O O . VAL A 1 96 ? 1.424 3.235 -9.475 1.00 88.56 96 VAL A O 1
ATOM 756 N N . VAL A 1 97 ? 1.156 1.547 -8.017 1.00 92.62 97 VAL A N 1
ATOM 757 C CA . VAL A 1 97 ? -0.302 1.620 -8.025 1.00 92.62 97 VAL A CA 1
ATOM 758 C C . VAL A 1 97 ? -0.763 2.619 -6.967 1.00 92.62 97 VAL A C 1
ATOM 760 O O . VAL A 1 97 ? -0.452 2.458 -5.788 1.00 92.62 97 VAL A O 1
ATOM 763 N N . ASP A 1 98 ? -1.508 3.640 -7.378 1.00 93.94 98 ASP A N 1
ATOM 764 C CA . ASP A 1 98 ? -2.342 4.407 -6.461 1.00 93.94 98 ASP A CA 1
ATOM 765 C C . ASP A 1 98 ? -3.598 3.577 -6.177 1.00 93.94 98 ASP A C 1
ATOM 767 O O . ASP A 1 98 ? -4.416 3.299 -7.061 1.00 93.94 98 ASP A O 1
ATOM 771 N N . ALA A 1 99 ? -3.692 3.107 -4.938 1.00 95.38 99 ALA A N 1
ATOM 772 C CA . ALA A 1 99 ? -4.730 2.207 -4.481 1.00 95.38 99 ALA A CA 1
ATOM 773 C C . ALA A 1 99 ? -5.791 2.912 -3.631 1.00 95.38 99 ALA A C 1
ATOM 775 O O . ALA A 1 99 ? -6.562 2.211 -2.971 1.00 95.38 99 ALA A O 1
ATOM 776 N N . SER A 1 100 ? -5.866 4.249 -3.668 1.00 93.69 100 SER A N 1
ATOM 777 C CA . SER A 1 100 ? -6.769 5.045 -2.822 1.00 93.69 100 SER A CA 1
ATOM 778 C C . SER A 1 100 ? -8.199 4.515 -2.811 1.00 93.69 100 SER A C 1
ATOM 780 O O . SER A 1 100 ? -8.731 4.218 -1.751 1.00 93.69 100 SER A O 1
ATOM 782 N N . HIS A 1 101 ? -8.741 4.195 -3.985 1.00 93.69 101 HIS A N 1
ATOM 783 C CA . HIS A 1 101 ? -10.120 3.724 -4.148 1.00 93.69 101 HIS A CA 1
ATOM 784 C C . HIS A 1 101 ? -10.273 2.201 -4.323 1.00 93.69 101 HIS A C 1
ATOM 786 O O . HIS A 1 101 ? -11.338 1.704 -4.687 1.00 93.69 101 HIS A O 1
ATOM 792 N N . SER A 1 102 ? -9.208 1.428 -4.094 1.00 94.06 102 SER A N 1
ATOM 793 C CA . SER A 1 102 ? -9.231 -0.039 -4.254 1.00 94.06 102 SER A CA 1
ATOM 794 C C . SER A 1 102 ? -8.741 -0.812 -3.034 1.00 94.06 102 SER A C 1
ATOM 796 O O . SER A 1 102 ? -9.055 -1.992 -2.865 1.00 94.06 102 SER A O 1
ATOM 798 N N . PHE A 1 103 ? -7.961 -0.167 -2.171 1.00 96.69 103 PHE A N 1
ATOM 799 C CA . PHE A 1 103 ? -7.548 -0.741 -0.907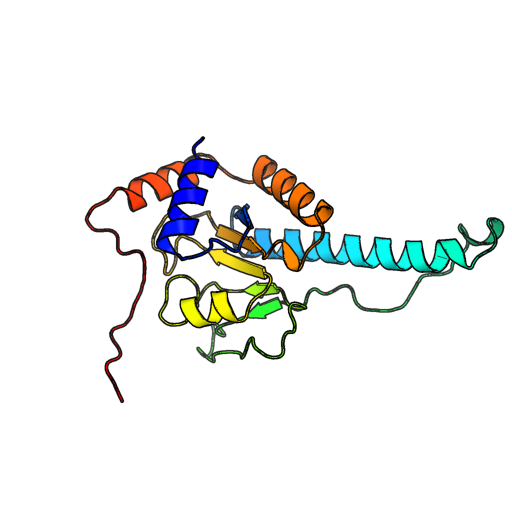 1.00 96.69 103 PHE A CA 1
ATOM 800 C C . PHE A 1 103 ? -8.743 -0.818 0.046 1.00 96.69 103 PHE A C 1
ATOM 802 O O . PHE A 1 103 ? -9.543 0.107 0.096 1.00 96.69 103 PHE A O 1
ATOM 809 N N . ALA A 1 104 ? -8.870 -1.916 0.798 1.00 95.44 104 ALA A N 1
ATOM 810 C CA . ALA A 1 104 ? -9.999 -2.161 1.701 1.00 95.44 104 ALA A CA 1
ATOM 811 C C . ALA A 1 104 ? -11.397 -2.128 1.034 1.00 95.44 104 ALA A C 1
ATOM 813 O O . ALA A 1 104 ? -12.400 -1.926 1.713 1.00 95.44 104 ALA A O 1
ATOM 814 N N . THR A 1 105 ? -11.489 -2.370 -0.279 1.00 94.31 105 THR A N 1
ATOM 815 C CA . THR A 1 105 ? -12.761 -2.521 -1.014 1.00 94.31 105 THR A CA 1
ATOM 816 C C . THR A 1 105 ? -12.901 -3.924 -1.616 1.00 94.31 105 THR A C 1
ATOM 818 O O . THR A 1 105 ? -12.045 -4.792 -1.425 1.00 94.31 105 THR A O 1
ATOM 821 N N . ASN A 1 106 ? -13.953 -4.154 -2.405 1.00 92.62 106 ASN A N 1
ATOM 822 C CA . ASN A 1 106 ? -14.119 -5.366 -3.215 1.00 92.62 106 ASN A CA 1
ATOM 823 C C . ASN A 1 106 ? -12.980 -5.591 -4.237 1.00 92.62 106 ASN A C 1
ATOM 825 O O . ASN A 1 106 ? -12.761 -6.726 -4.663 1.00 92.62 106 ASN A O 1
ATOM 829 N N . LEU A 1 107 ? -12.217 -4.551 -4.594 1.00 93.62 107 LEU A N 1
ATOM 830 C CA . LEU A 1 107 ? -11.059 -4.639 -5.493 1.00 93.62 107 LEU A CA 1
ATOM 831 C C . LEU A 1 107 ? -9.749 -4.970 -4.774 1.00 93.62 107 LEU A C 1
ATOM 833 O O . LEU A 1 107 ? -8.738 -5.223 -5.432 1.00 93.62 107 LEU A O 1
ATOM 837 N N . HIS A 1 108 ? -9.755 -5.040 -3.442 1.00 95.00 108 HIS A N 1
ATOM 838 C CA . HIS A 1 108 ? -8.556 -5.305 -2.656 1.00 95.00 108 HIS A CA 1
ATOM 839 C C . HIS A 1 108 ? -7.883 -6.631 -3.044 1.00 95.00 108 HIS A C 1
ATOM 841 O O . HIS A 1 108 ? -6.667 -6.693 -3.194 1.00 95.00 108 HIS A O 1
ATOM 847 N N . GLY A 1 109 ? -8.670 -7.683 -3.298 1.00 93.44 109 GLY A N 1
ATOM 848 C CA . GLY A 1 109 ? -8.136 -8.973 -3.750 1.00 93.44 109 GLY A CA 1
ATOM 849 C C . GLY A 1 109 ? -7.435 -8.903 -5.114 1.00 93.44 109 GLY A C 1
ATOM 850 O O . GLY A 1 109 ? -6.453 -9.605 -5.343 1.00 93.44 109 GLY A O 1
ATOM 851 N N . VAL A 1 110 ? -7.914 -8.044 -6.021 1.00 92.62 110 VAL A N 1
ATOM 852 C CA . VAL A 1 110 ? -7.272 -7.795 -7.324 1.00 92.62 110 VAL A CA 1
ATOM 853 C C . VAL A 1 110 ? -5.989 -6.993 -7.133 1.00 92.62 110 VAL A C 1
ATOM 855 O O . VAL A 1 110 ? -4.960 -7.356 -7.699 1.00 92.62 110 VAL A O 1
ATOM 858 N N . LEU A 1 111 ? -6.036 -5.961 -6.285 1.00 93.62 111 LEU A N 1
ATOM 859 C CA . LEU A 1 111 ? -4.887 -5.128 -5.942 1.00 93.62 111 LEU A CA 1
ATOM 860 C C . LEU A 1 111 ? -3.719 -5.974 -5.428 1.00 93.62 111 LEU A C 1
ATOM 862 O O . LEU A 1 111 ? -2.626 -5.898 -5.987 1.00 93.62 111 LEU A O 1
ATOM 866 N N . ILE A 1 112 ? -3.937 -6.796 -4.398 1.00 94.31 112 ILE A N 1
ATOM 867 C CA . ILE A 1 112 ? -2.851 -7.582 -3.797 1.00 94.31 112 ILE A CA 1
ATOM 868 C C . ILE A 1 112 ? -2.339 -8.667 -4.746 1.00 94.31 112 ILE A C 1
ATOM 870 O O . ILE A 1 112 ? -1.166 -9.010 -4.706 1.00 94.31 112 ILE A O 1
ATOM 874 N N . ARG A 1 113 ? -3.180 -9.217 -5.627 1.00 91.88 113 ARG A N 1
ATOM 875 C CA . ARG A 1 113 ? -2.753 -10.270 -6.558 1.00 91.88 113 ARG A CA 1
ATOM 876 C C . ARG A 1 113 ? -1.890 -9.723 -7.692 1.00 91.88 113 ARG A C 1
ATOM 878 O O . ARG A 1 113 ? -0.907 -10.355 -8.066 1.00 91.88 113 ARG A O 1
ATOM 885 N N . ASP A 1 114 ? -2.274 -8.576 -8.246 1.00 90.88 114 ASP A N 1
ATOM 886 C CA . ASP A 1 114 ? -1.742 -8.108 -9.527 1.00 90.88 114 ASP A CA 1
ATOM 887 C C . ASP A 1 114 ? -0.733 -6.943 -9.373 1.00 90.88 114 ASP A C 1
ATOM 889 O O . ASP A 1 114 ? -0.119 -6.536 -10.361 1.00 90.88 114 ASP A O 1
ATOM 893 N N . SER A 1 115 ? -0.521 -6.405 -8.160 1.00 91.19 115 SER A N 1
ATOM 894 C CA . SER A 1 115 ? 0.436 -5.311 -7.908 1.00 91.19 115 SER A CA 1
ATOM 895 C C . SER A 1 115 ? 1.737 -5.772 -7.239 1.00 91.19 115 SER A C 1
ATOM 897 O O . SER A 1 115 ? 1.743 -6.576 -6.309 1.00 91.19 115 SER A O 1
ATOM 899 N N . SER A 1 116 ? 2.867 -5.203 -7.665 1.00 91.88 116 SER A N 1
ATOM 900 C CA . SER A 1 116 ? 4.158 -5.389 -6.981 1.00 91.88 116 SER A CA 1
ATOM 901 C C . SER A 1 116 ? 4.389 -4.354 -5.884 1.00 91.88 116 SER A C 1
ATOM 903 O O . SER A 1 116 ? 5.038 -4.654 -4.886 1.00 91.88 116 SER A O 1
ATOM 905 N N . ILE A 1 117 ? 3.880 -3.139 -6.080 1.00 93.62 117 ILE A N 1
ATOM 906 C CA . ILE A 1 117 ? 3.994 -2.028 -5.143 1.00 93.62 117 ILE A CA 1
ATOM 907 C C . ILE A 1 117 ? 2.774 -1.120 -5.275 1.00 93.62 117 ILE A C 1
ATOM 909 O O . ILE A 1 117 ? 2.358 -0.789 -6.390 1.00 93.62 117 ILE A O 1
ATOM 913 N N . PHE A 1 118 ? 2.211 -0.707 -4.146 1.00 95.62 118 PHE A N 1
ATOM 914 C CA . PHE A 1 118 ? 1.084 0.216 -4.120 1.00 95.62 118 PHE A CA 1
ATOM 915 C C . PHE A 1 118 ? 1.158 1.186 -2.945 1.00 95.62 118 PHE A C 1
ATOM 917 O O . PHE A 1 118 ? 1.851 0.943 -1.954 1.00 95.62 118 PHE A O 1
ATOM 924 N N . VAL A 1 119 ? 0.428 2.291 -3.073 1.00 96.88 119 VAL A N 1
ATOM 925 C CA . VAL A 1 119 ? 0.241 3.287 -2.020 1.00 96.88 119 VAL A CA 1
ATOM 926 C C . VAL A 1 119 ? -1.246 3.401 -1.715 1.00 96.88 119 VAL A C 1
ATOM 928 O O . VAL A 1 119 ? -2.044 3.535 -2.638 1.00 96.88 119 VAL A O 1
ATOM 931 N N . ALA A 1 120 ? -1.621 3.338 -0.439 1.00 97.19 120 ALA A N 1
ATOM 932 C CA . ALA A 1 120 ? -3.018 3.415 -0.018 1.00 97.19 120 ALA A CA 1
ATOM 933 C C . ALA A 1 120 ? -3.191 4.296 1.233 1.00 97.19 120 ALA A C 1
ATOM 935 O O . ALA A 1 120 ? -2.431 4.141 2.193 1.00 97.19 120 ALA A O 1
ATOM 936 N N . PRO A 1 121 ? -4.185 5.197 1.271 1.00 96.56 121 PRO A N 1
ATOM 937 C CA . PRO A 1 121 ? -4.575 5.908 2.476 1.00 96.56 121 PRO A CA 1
ATOM 938 C C . PRO A 1 121 ? -5.304 4.958 3.432 1.00 96.56 121 PRO A C 1
ATOM 940 O O . PRO A 1 121 ? -6.090 4.112 3.012 1.00 96.56 121 PRO A O 1
ATOM 943 N N . LEU A 1 122 ? -5.085 5.121 4.739 1.00 95.56 122 LEU A N 1
ATOM 944 C CA . LEU A 1 122 ? -5.764 4.296 5.745 1.00 95.56 122 LEU A CA 1
ATOM 945 C C . LEU A 1 122 ? -7.084 4.905 6.249 1.00 95.56 122 LEU A C 1
ATOM 947 O O . LEU A 1 122 ? -7.872 4.211 6.880 1.00 95.56 122 LEU A O 1
ATOM 951 N N . HIS A 1 123 ? -7.355 6.181 5.973 1.00 93.50 123 HIS A N 1
ATOM 952 C CA . HIS A 1 123 ? -8.562 6.872 6.449 1.00 93.50 123 HIS A CA 1
ATOM 953 C C . HIS A 1 123 ? -9.775 6.758 5.525 1.00 93.50 123 HIS A C 1
ATOM 955 O O . HIS A 1 123 ? -10.874 7.091 5.953 1.00 93.50 123 HIS A O 1
ATOM 961 N N . GLU A 1 124 ? -9.586 6.335 4.275 1.00 90.56 124 GLU A N 1
ATOM 962 C CA . GLU A 1 124 ? -10.680 6.208 3.310 1.00 90.56 124 GLU A CA 1
ATOM 963 C C . GLU A 1 124 ? -11.444 4.896 3.562 1.00 90.56 124 GLU A C 1
ATOM 965 O O . GLU A 1 124 ? -12.103 4.724 4.589 1.00 90.56 124 GLU A O 1
ATOM 970 N N . HIS A 1 125 ? -11.325 3.916 2.669 1.00 92.62 125 HIS A N 1
ATOM 971 C CA . HIS A 1 125 ? -12.091 2.670 2.750 1.00 92.62 125 HIS A CA 1
ATOM 972 C C . HIS A 1 125 ? -11.701 1.766 3.927 1.00 92.62 125 HIS A C 1
ATOM 974 O O . HIS A 1 125 ? -12.525 0.978 4.380 1.00 92.62 125 HIS A O 1
ATOM 980 N N . ALA A 1 126 ? -10.482 1.907 4.453 1.00 92.94 126 ALA A N 1
ATOM 981 C CA . ALA A 1 126 ? -10.055 1.239 5.682 1.00 92.94 126 ALA A CA 1
ATOM 982 C C . ALA A 1 126 ? -10.610 1.913 6.952 1.00 92.94 126 ALA A C 1
ATOM 984 O O . ALA A 1 126 ? -10.633 1.285 8.007 1.00 92.94 126 ALA A O 1
ATOM 985 N N . SER A 1 127 ? -11.061 3.175 6.865 1.00 92.69 127 SER A N 1
ATOM 986 C CA . SER A 1 127 ? -11.683 3.929 7.967 1.00 92.69 127 SER A CA 1
ATOM 987 C C . SER A 1 127 ? -10.884 3.903 9.283 1.00 92.69 127 SER A C 1
ATOM 989 O O . SER A 1 127 ? -11.452 3.728 10.359 1.00 92.69 127 SER A O 1
ATOM 991 N N . LEU A 1 128 ? -9.557 4.050 9.188 1.00 92.81 128 LEU A N 1
ATOM 992 C CA . LEU A 1 128 ? -8.632 4.103 10.326 1.00 92.81 128 LEU A CA 1
ATOM 993 C C . LEU A 1 128 ? -8.308 5.555 10.712 1.00 92.81 128 LEU A C 1
ATOM 995 O O . LEU A 1 128 ? -9.144 6.239 11.287 1.00 92.81 128 LEU A O 1
ATOM 999 N N . ALA A 1 129 ? -7.101 6.046 10.411 1.00 92.12 129 ALA A N 1
ATOM 1000 C CA . ALA A 1 129 ? -6.621 7.351 10.870 1.00 92.12 129 ALA A CA 1
ATOM 1001 C C . ALA A 1 129 ? -6.230 8.275 9.713 1.00 92.12 129 ALA A C 1
ATOM 1003 O O . ALA A 1 129 ? -5.555 7.860 8.764 1.00 92.12 129 ALA A O 1
ATOM 1004 N N . GLN A 1 130 ? -6.629 9.547 9.811 1.00 92.00 130 GLN A N 1
ATOM 1005 C CA . GLN A 1 130 ? -6.221 10.598 8.875 1.00 92.00 130 GLN A CA 1
ATOM 1006 C C . GLN A 1 130 ? -4.731 10.921 9.020 1.00 92.00 130 GLN A C 1
ATOM 1008 O O . GLN A 1 130 ? -4.134 10.752 10.080 1.00 92.00 130 GLN A O 1
ATOM 1013 N N . GLY A 1 131 ? -4.117 11.404 7.937 1.00 92.12 131 GLY A N 1
ATOM 1014 C CA . GLY A 1 131 ? -2.678 11.684 7.927 1.00 92.12 131 GLY A CA 1
ATOM 1015 C C . GLY A 1 131 ? -1.809 10.424 8.013 1.00 92.12 131 GLY A C 1
ATOM 1016 O O . GLY A 1 131 ? -0.650 10.505 8.423 1.00 92.12 131 GLY A O 1
ATOM 1017 N N . LEU A 1 132 ? -2.371 9.268 7.644 1.00 94.31 132 LEU A N 1
ATOM 1018 C CA . LEU A 1 132 ? -1.666 7.998 7.563 1.00 94.31 132 LEU A CA 1
ATOM 1019 C C . LEU A 1 132 ? -2.010 7.269 6.260 1.00 94.31 132 LEU A C 1
ATOM 1021 O O . LEU A 1 132 ? -3.174 7.109 5.880 1.00 94.31 132 LEU A O 1
ATOM 1025 N N . ALA A 1 133 ? -0.966 6.823 5.579 1.00 96.31 133 ALA A N 1
ATOM 1026 C CA . ALA A 1 133 ? -1.016 5.989 4.393 1.00 96.31 133 ALA A CA 1
ATOM 1027 C C . ALA A 1 133 ? 0.084 4.925 4.476 1.00 96.31 133 ALA A C 1
ATOM 1029 O O . ALA A 1 133 ? 1.048 5.059 5.237 1.00 96.31 133 ALA A O 1
ATOM 1030 N N . ILE A 1 134 ? -0.062 3.872 3.684 1.00 97.25 134 ILE A N 1
ATOM 1031 C CA . ILE A 1 134 ? 0.925 2.808 3.552 1.00 97.25 134 ILE A CA 1
ATOM 1032 C C . ILE A 1 134 ? 1.538 2.819 2.161 1.00 97.25 134 ILE A C 1
ATOM 1034 O O . ILE A 1 134 ? 0.852 3.071 1.173 1.00 97.25 134 ILE A O 1
ATOM 1038 N N . ILE A 1 135 ? 2.823 2.500 2.099 1.00 97.44 135 ILE A N 1
ATOM 1039 C CA . ILE A 1 135 ? 3.470 1.926 0.926 1.00 97.44 135 ILE A CA 1
ATOM 1040 C C . ILE A 1 135 ? 3.600 0.434 1.218 1.00 97.44 135 ILE A C 1
ATOM 1042 O O . ILE A 1 135 ? 4.233 0.063 2.203 1.00 97.44 135 ILE A O 1
ATOM 1046 N N . ALA A 1 136 ? 3.023 -0.412 0.377 1.00 97.12 136 ALA A N 1
ATOM 1047 C CA . ALA A 1 136 ? 3.205 -1.855 0.456 1.00 97.12 136 ALA A CA 1
ATOM 1048 C C . ALA A 1 136 ? 4.006 -2.307 -0.763 1.00 97.12 136 ALA A C 1
ATOM 1050 O O . ALA A 1 136 ? 3.619 -2.002 -1.894 1.00 97.12 136 ALA A O 1
ATOM 1051 N N . LEU A 1 137 ? 5.118 -3.018 -0.550 1.00 94.69 137 LEU A N 1
ATOM 1052 C CA . LEU A 1 137 ? 5.932 -3.571 -1.638 1.00 94.69 137 LEU A CA 1
ATOM 1053 C C . LEU A 1 137 ? 6.243 -5.059 -1.438 1.00 94.69 137 LEU A C 1
ATOM 1055 O O . LEU A 1 137 ? 6.549 -5.495 -0.334 1.00 94.69 137 LEU A O 1
ATOM 1059 N N . ARG A 1 138 ? 6.215 -5.822 -2.531 1.00 93.50 138 ARG A N 1
ATOM 1060 C CA . ARG A 1 138 ? 6.619 -7.232 -2.561 1.00 93.50 138 ARG A CA 1
ATOM 1061 C C . ARG A 1 138 ? 8.144 -7.355 -2.543 1.00 93.50 138 ARG A C 1
ATOM 1063 O O . ARG A 1 138 ? 8.779 -6.915 -3.509 1.00 93.50 138 ARG A O 1
ATOM 1070 N N . PRO A 1 139 ? 8.764 -7.920 -1.497 1.00 92.06 139 PRO A N 1
ATOM 1071 C CA . PRO A 1 139 ? 10.215 -7.931 -1.360 1.00 92.06 139 PRO A CA 1
ATOM 1072 C C . PRO A 1 139 ? 10.917 -8.692 -2.492 1.00 92.06 139 PRO A C 1
ATOM 1074 O O . PRO A 1 139 ? 12.026 -8.315 -2.861 1.00 92.06 139 PRO A O 1
ATOM 1077 N N . GLU A 1 140 ? 10.283 -9.699 -3.102 1.00 89.31 140 GLU A N 1
ATOM 1078 C CA . GLU A 1 1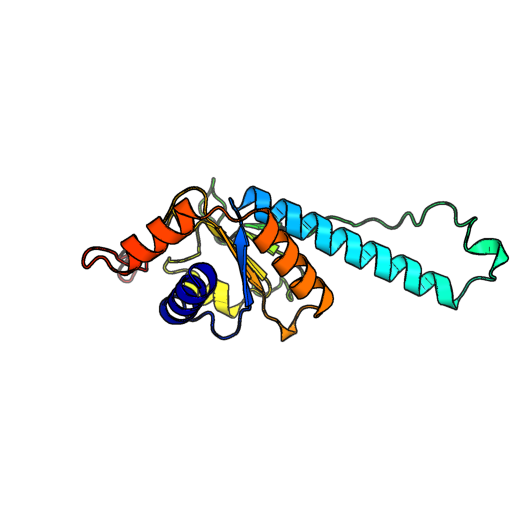40 ? 10.835 -10.451 -4.237 1.00 89.31 140 GLU A CA 1
ATOM 1079 C C . GLU A 1 140 ? 11.015 -9.614 -5.516 1.00 89.31 140 GLU A C 1
ATOM 1081 O O . GLU A 1 140 ? 11.816 -9.970 -6.381 1.00 89.31 140 GLU A O 1
ATOM 1086 N N . HIS A 1 141 ? 10.305 -8.490 -5.644 1.00 87.50 141 HIS A N 1
ATOM 1087 C CA . HIS A 1 141 ? 10.348 -7.633 -6.832 1.00 87.50 141 HIS A CA 1
ATOM 1088 C C . HIS A 1 141 ? 11.333 -6.462 -6.714 1.00 87.50 141 HIS A C 1
ATOM 1090 O O . HIS A 1 141 ? 11.618 -5.806 -7.719 1.00 87.50 141 HIS A O 1
ATOM 1096 N N . PHE A 1 142 ? 11.865 -6.184 -5.519 1.00 88.00 142 PHE A N 1
ATOM 1097 C CA . PHE A 1 142 ? 12.640 -4.970 -5.256 1.00 88.00 142 PHE A CA 1
ATOM 1098 C C . PHE A 1 142 ? 13.916 -5.231 -4.457 1.00 88.00 142 PHE A C 1
ATOM 1100 O O . PHE A 1 142 ? 14.024 -6.152 -3.652 1.00 88.00 142 PHE A O 1
ATOM 1107 N N . SER A 1 143 ? 14.919 -4.380 -4.670 1.00 85.69 143 SER A N 1
ATOM 1108 C CA . SER A 1 143 ? 16.214 -4.524 -4.007 1.00 85.69 143 SER A CA 1
ATOM 1109 C C . SER A 1 143 ? 16.119 -4.280 -2.497 1.00 85.69 143 SER A C 1
ATOM 1111 O O . SER A 1 143 ? 15.339 -3.452 -2.024 1.00 85.69 143 SER A O 1
ATOM 1113 N N . THR A 1 144 ? 16.983 -4.942 -1.721 1.00 88.75 144 THR A N 1
ATOM 1114 C CA . THR A 1 144 ? 17.137 -4.664 -0.281 1.00 88.75 144 THR A CA 1
ATOM 1115 C C . THR A 1 144 ? 17.447 -3.191 -0.014 1.00 88.75 144 THR A C 1
ATOM 1117 O O . THR A 1 144 ? 16.928 -2.638 0.948 1.00 88.75 144 THR A O 1
ATOM 1120 N N . LEU A 1 145 ? 18.204 -2.530 -0.901 1.00 88.88 145 LEU A N 1
ATOM 1121 C CA . LEU A 1 145 ? 18.490 -1.097 -0.801 1.00 88.88 145 LEU A CA 1
ATOM 1122 C C . LEU A 1 145 ? 17.205 -0.256 -0.797 1.00 88.88 145 LEU A C 1
ATOM 1124 O O . LEU A 1 145 ? 17.040 0.573 0.091 1.00 88.88 145 LEU A O 1
ATOM 1128 N N . MET A 1 146 ? 16.272 -0.511 -1.723 1.00 89.38 146 MET A N 1
ATOM 1129 C CA . MET A 1 146 ? 14.994 0.215 -1.776 1.00 89.38 146 MET A CA 1
ATOM 1130 C C . MET A 1 146 ? 14.220 0.098 -0.466 1.00 89.38 146 MET A C 1
ATOM 1132 O O . MET A 1 146 ? 13.681 1.078 0.041 1.00 89.38 146 MET A O 1
ATOM 1136 N N . ARG A 1 147 ? 14.190 -1.112 0.095 1.00 93.00 147 ARG A N 1
ATOM 1137 C CA . ARG A 1 147 ? 13.488 -1.409 1.346 1.00 93.00 147 ARG A CA 1
ATOM 1138 C C . ARG A 1 147 ? 14.135 -0.708 2.537 1.00 93.00 147 ARG A C 1
ATOM 1140 O O . ARG A 1 147 ? 13.430 -0.158 3.379 1.00 93.00 147 ARG A O 1
ATOM 1147 N N . SER A 1 148 ? 15.465 -0.672 2.589 1.00 92.81 148 SER A N 1
ATOM 1148 C CA . SER A 1 148 ? 16.202 0.083 3.605 1.00 92.81 148 SER A CA 1
ATOM 1149 C C . SER A 1 148 ? 15.946 1.587 3.500 1.00 92.81 148 SER A C 1
ATOM 1151 O O . SER A 1 148 ? 15.747 2.239 4.520 1.00 92.81 148 SER A O 1
ATOM 1153 N N . GLU A 1 149 ? 15.891 2.149 2.292 1.00 93.69 149 GLU A N 1
ATOM 1154 C CA . GLU A 1 149 ? 15.575 3.571 2.122 1.00 93.69 149 GLU A CA 1
ATOM 1155 C C . GLU A 1 149 ? 14.129 3.889 2.524 1.00 93.69 149 GLU A C 1
ATOM 1157 O O . GLU A 1 149 ? 13.886 4.894 3.189 1.00 93.69 149 GLU A O 1
ATOM 1162 N N . LEU A 1 150 ? 13.173 3.012 2.206 1.00 94.81 150 LEU A N 1
ATOM 1163 C CA . LEU A 1 150 ? 11.789 3.149 2.668 1.00 94.81 150 LEU A CA 1
ATOM 1164 C C . LEU A 1 150 ? 11.678 3.108 4.201 1.00 94.81 150 LEU A C 1
ATOM 1166 O O . LEU A 1 150 ? 10.935 3.914 4.760 1.00 94.81 150 LEU A O 1
ATOM 1170 N N . ARG A 1 151 ? 12.452 2.254 4.893 1.00 94.75 151 ARG A N 1
ATOM 1171 C CA . ARG A 1 151 ? 12.550 2.282 6.369 1.00 94.75 151 ARG A CA 1
ATOM 1172 C C . ARG A 1 151 ? 13.037 3.642 6.879 1.00 94.75 151 ARG A C 1
ATOM 1174 O O . ARG A 1 151 ? 12.433 4.190 7.795 1.00 94.75 151 ARG A O 1
ATOM 1181 N N . LEU A 1 152 ? 14.074 4.213 6.263 1.00 93.44 152 LEU A N 1
ATOM 1182 C CA . LEU A 1 152 ? 14.600 5.529 6.656 1.00 93.44 152 LEU A CA 1
ATOM 1183 C C . LEU A 1 152 ? 13.555 6.643 6.476 1.00 93.44 152 LEU A C 1
ATOM 1185 O O . LEU A 1 152 ? 13.409 7.514 7.339 1.00 93.44 152 LEU A O 1
ATOM 1189 N N . PHE A 1 153 ? 12.793 6.610 5.379 1.00 93.38 153 PHE A N 1
ATOM 1190 C CA . PHE A 1 153 ? 11.701 7.560 5.164 1.00 93.38 153 PHE A CA 1
ATOM 1191 C C . PHE A 1 153 ? 10.564 7.379 6.174 1.00 93.38 153 PHE A C 1
ATOM 1193 O O . PHE A 1 153 ? 10.062 8.373 6.700 1.00 93.38 153 PHE A O 1
ATOM 1200 N N . GLU A 1 154 ? 10.174 6.142 6.485 1.00 94.38 154 GLU A N 1
ATOM 1201 C CA . GLU A 1 154 ? 9.169 5.844 7.513 1.00 94.38 154 GLU A CA 1
ATOM 1202 C C . GLU A 1 154 ? 9.584 6.424 8.874 1.00 94.38 154 GLU A C 1
ATOM 1204 O O . GLU A 1 154 ? 8.789 7.103 9.529 1.00 94.38 154 GLU A O 1
ATOM 1209 N N . GLU A 1 155 ? 10.835 6.214 9.288 1.00 90.50 155 GLU A N 1
ATOM 1210 C CA . GLU A 1 155 ? 11.369 6.731 10.553 1.00 90.50 155 GLU A CA 1
ATOM 1211 C C . GLU A 1 155 ? 11.342 8.260 10.625 1.00 90.50 155 GLU A C 1
ATOM 1213 O O . GLU A 1 155 ? 11.048 8.815 11.683 1.00 90.50 155 GLU A O 1
ATOM 1218 N N . SER A 1 156 ? 11.585 8.922 9.492 1.00 85.62 156 SER A N 1
ATOM 1219 C CA . SER A 1 156 ? 11.684 10.381 9.391 1.00 85.62 156 SER A CA 1
ATOM 1220 C C . SER A 1 156 ? 10.333 11.085 9.230 1.00 85.62 156 SER A C 1
ATOM 1222 O O . SER A 1 156 ? 10.215 12.267 9.546 1.00 85.62 156 SER A O 1
ATOM 1224 N N . THR A 1 157 ? 9.320 10.396 8.695 1.00 79.44 157 THR A N 1
ATOM 1225 C CA . THR A 1 157 ? 8.053 11.028 8.281 1.00 79.44 157 THR A CA 1
ATOM 1226 C C . THR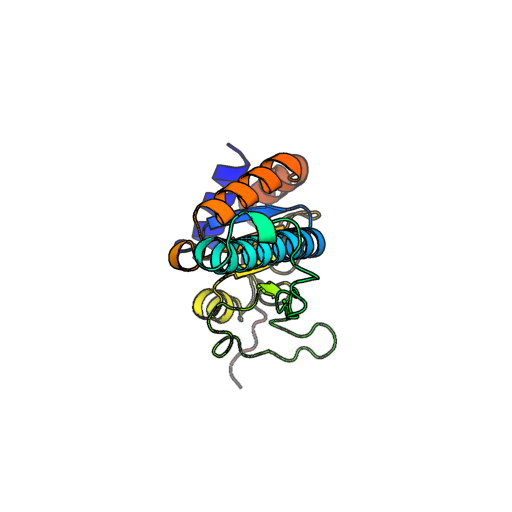 A 1 157 ? 6.840 10.590 9.093 1.00 79.44 157 THR A C 1
ATOM 1228 O O . THR A 1 157 ? 5.863 11.337 9.163 1.00 79.44 157 THR A O 1
ATOM 1231 N N . SER A 1 158 ? 6.859 9.411 9.716 1.00 75.31 158 SER A N 1
ATOM 1232 C CA . SER A 1 158 ? 5.668 8.902 10.402 1.00 75.31 158 SER A CA 1
ATOM 1233 C C . SER A 1 158 ? 5.432 9.594 11.748 1.00 75.31 158 SER A C 1
ATOM 1235 O O . SER A 1 158 ? 6.293 9.625 12.630 1.00 75.31 158 SER A O 1
ATOM 1237 N N . ALA A 1 159 ? 4.223 10.130 11.913 1.00 81.88 159 ALA A 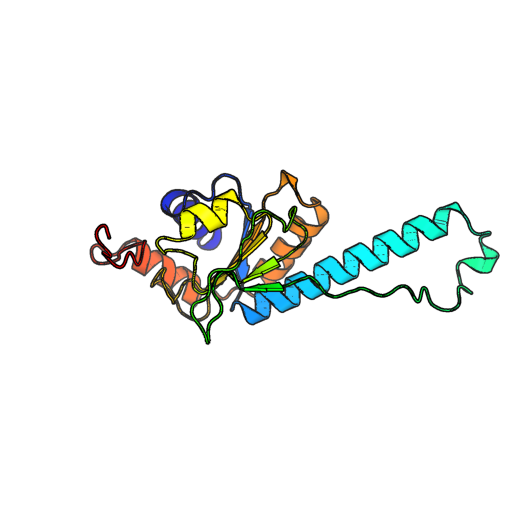N 1
ATOM 1238 C CA . ALA A 1 159 ? 3.773 10.746 13.152 1.00 81.88 159 ALA A CA 1
ATOM 1239 C C . ALA A 1 159 ? 3.196 9.693 14.1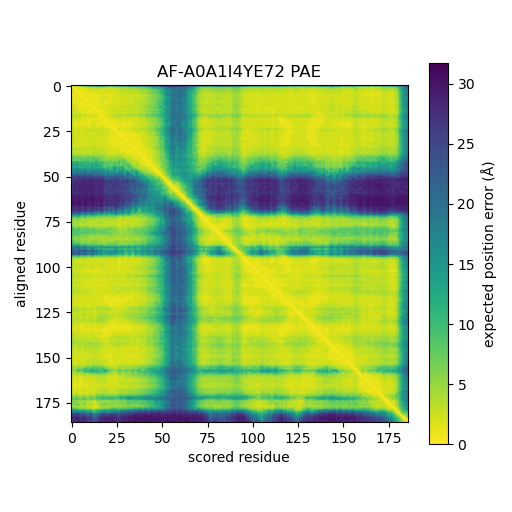10 1.00 81.88 159 ALA A C 1
ATOM 1241 O O . ALA A 1 159 ? 2.508 8.764 13.694 1.00 81.88 159 ALA A O 1
ATOM 1242 N N . VAL A 1 160 ? 3.437 9.863 15.413 1.00 87.88 160 VAL A N 1
ATOM 1243 C CA . VAL A 1 160 ? 2.977 8.916 16.446 1.00 87.88 160 VAL A CA 1
ATOM 1244 C C . VAL A 1 160 ? 1.454 8.929 16.604 1.00 87.88 160 VAL A C 1
ATOM 1246 O O . VAL A 1 160 ? 0.846 7.874 16.761 1.00 87.88 160 VAL A O 1
ATOM 1249 N N . LYS A 1 161 ? 0.828 10.109 16.528 1.00 92.00 161 LYS A N 1
ATOM 1250 C CA . LYS A 1 161 ? -0.605 10.281 16.802 1.00 92.00 161 LYS A CA 1
ATOM 1251 C C . LYS A 1 161 ? -1.510 9.473 15.845 1.00 92.00 161 LYS A C 1
ATOM 1253 O O . LYS A 1 161 ? -2.308 8.693 16.358 1.00 92.00 161 LYS A O 1
ATOM 1258 N N . PRO A 1 162 ? -1.352 9.536 14.505 1.00 92.44 162 PRO A N 1
ATOM 1259 C CA . PRO A 1 162 ? -2.159 8.713 13.598 1.00 92.44 162 PRO A CA 1
ATOM 1260 C C . PRO A 1 162 ? -1.975 7.201 13.792 1.00 92.44 162 PRO A C 1
ATOM 1262 O O . PRO A 1 162 ? -2.912 6.438 13.588 1.00 92.44 162 PRO A O 1
ATOM 1265 N N . LEU A 1 163 ? -0.786 6.748 14.212 1.00 92.94 163 LEU A N 1
ATOM 1266 C CA . LEU A 1 163 ? -0.541 5.327 14.496 1.00 92.94 163 LEU A CA 1
ATOM 1267 C C . LEU A 1 163 ? -1.353 4.850 15.708 1.00 92.94 163 LEU A C 1
ATOM 1269 O O . LEU A 1 163 ? -1.934 3.768 15.672 1.00 92.94 163 LEU A O 1
ATOM 1273 N N . GLN A 1 164 ? -1.408 5.662 16.768 1.00 94.50 164 GLN A N 1
ATOM 1274 C CA . GLN A 1 164 ? -2.210 5.363 17.957 1.00 94.50 164 GLN A CA 1
ATOM 1275 C C . GLN A 1 164 ? -3.707 5.371 17.644 1.00 94.50 164 GLN A C 1
ATOM 1277 O O . GLN A 1 164 ? -4.421 4.469 18.071 1.00 94.50 164 GLN A O 1
ATOM 1282 N N . GLU A 1 165 ? -4.174 6.360 16.878 1.00 93.38 165 GLU A N 1
ATOM 1283 C CA . GLU A 1 165 ? -5.570 6.441 16.435 1.00 93.38 165 GLU A CA 1
ATOM 1284 C C . GLU A 1 165 ? -5.962 5.217 15.599 1.00 93.38 165 GLU A C 1
ATOM 1286 O O . GLU A 1 165 ? -7.000 4.611 15.852 1.00 93.38 165 GLU A O 1
ATOM 1291 N N . ALA A 1 166 ? -5.110 4.792 14.660 1.00 93.81 166 ALA A N 1
ATOM 1292 C CA . ALA A 1 166 ? -5.367 3.608 13.845 1.00 93.81 166 ALA A CA 1
ATOM 1293 C C . ALA A 1 166 ? -5.485 2.335 14.698 1.00 93.81 166 ALA A C 1
ATOM 1295 O O . ALA A 1 166 ? -6.431 1.573 14.522 1.00 93.81 166 ALA A O 1
ATOM 1296 N N . LEU A 1 167 ? -4.576 2.123 15.655 1.00 94.94 167 LEU A N 1
ATOM 1297 C CA . LEU A 1 167 ? -4.647 0.980 16.574 1.00 94.94 167 LEU A CA 1
ATOM 1298 C C . LEU A 1 167 ? -5.899 1.022 17.461 1.00 94.94 167 LEU A C 1
ATOM 1300 O O . LEU A 1 167 ? -6.547 -0.004 17.658 1.00 94.94 167 LEU A O 1
ATOM 1304 N N . ALA A 1 168 ? -6.281 2.205 17.950 1.00 93.25 168 ALA A N 1
ATOM 1305 C CA . ALA A 1 168 ? -7.506 2.377 18.727 1.00 93.25 168 ALA A CA 1
ATOM 1306 C C . ALA A 1 168 ? -8.762 2.037 17.904 1.00 93.25 168 ALA A C 1
ATOM 1308 O O . ALA A 1 168 ? -9.677 1.401 18.423 1.00 93.25 168 ALA A O 1
ATOM 1309 N N . HIS A 1 169 ? -8.790 2.406 16.619 1.00 91.88 169 HIS A N 1
ATOM 1310 C CA . HIS A 1 169 ? -9.868 2.023 15.707 1.00 91.88 169 HIS A CA 1
ATOM 1311 C C . HIS A 1 169 ? -9.914 0.512 15.459 1.00 91.88 169 HIS A C 1
ATOM 1313 O O . HIS A 1 169 ? -10.999 -0.060 15.519 1.00 91.88 169 HIS A O 1
ATOM 1319 N N . ILE A 1 170 ? -8.764 -0.143 15.260 1.00 92.62 170 ILE A N 1
ATOM 1320 C CA . ILE A 1 170 ? -8.692 -1.606 15.086 1.00 92.62 170 ILE A CA 1
ATOM 1321 C C . ILE A 1 170 ? -9.239 -2.346 16.312 1.00 92.62 170 ILE A C 1
ATOM 1323 O O . ILE A 1 170 ? -9.917 -3.360 16.170 1.00 92.62 170 ILE A O 1
ATOM 1327 N N . GLY A 1 171 ? -8.973 -1.831 17.515 1.00 88.50 171 GLY A N 1
ATOM 1328 C CA . GLY A 1 171 ? -9.495 -2.393 18.762 1.00 88.50 171 GLY A CA 1
ATOM 1329 C C . GLY A 1 171 ? -10.983 -2.119 19.024 1.00 88.50 171 GLY A C 1
ATOM 1330 O O . GLY A 1 171 ? -11.528 -2.661 19.985 1.00 88.50 171 GLY A O 1
ATOM 1331 N N . SER A 1 172 ? -11.647 -1.287 18.215 1.00 90.69 172 SER A N 1
ATOM 1332 C CA . SER A 1 172 ? -13.067 -0.957 18.382 1.00 90.69 172 SER A CA 1
ATOM 1333 C C . SER A 1 172 ? -13.979 -2.035 17.793 1.00 90.69 172 SER A C 1
ATOM 1335 O O . SER A 1 172 ? -13.773 -2.501 16.675 1.00 90.69 172 SER A O 1
ATOM 1337 N N . THR A 1 173 ? -15.049 -2.390 18.509 1.00 80.50 173 THR A N 1
ATOM 1338 C CA . THR A 1 173 ? -16.025 -3.408 18.073 1.00 80.50 173 THR A CA 1
ATOM 1339 C C . THR A 1 173 ? -16.863 -2.989 16.868 1.00 80.50 173 THR A C 1
ATOM 1341 O O . THR A 1 173 ? -17.405 -3.847 16.176 1.00 80.50 173 THR A O 1
ATOM 1344 N N . ASP A 1 174 ? -16.971 -1.685 16.617 1.00 84.88 174 ASP A N 1
ATOM 1345 C CA . ASP A 1 174 ? -17.818 -1.132 15.555 1.00 84.88 174 ASP A CA 1
ATOM 1346 C C . ASP A 1 174 ? -17.061 -0.926 14.237 1.00 84.88 174 ASP A C 1
ATOM 1348 O O . ASP A 1 174 ? -17.664 -0.617 13.203 1.00 84.88 174 ASP A O 1
ATOM 1352 N N . TRP A 1 175 ? -15.735 -1.084 14.255 1.00 90.69 175 TRP A N 1
ATOM 1353 C CA . TRP A 1 175 ? -14.913 -0.904 13.071 1.00 90.69 175 TRP A CA 1
ATOM 1354 C C . TRP A 1 175 ? -15.070 -2.080 12.103 1.00 90.69 175 TRP A C 1
ATOM 1356 O O . TRP A 1 175 ? -15.060 -3.251 12.483 1.00 90.69 175 TRP A O 1
ATOM 1366 N N . LYS A 1 176 ? -15.202 -1.752 10.814 1.00 89.44 176 LYS A N 1
ATOM 1367 C CA . LYS A 1 176 ? -15.259 -2.728 9.728 1.00 89.44 176 LYS A CA 1
ATOM 1368 C C . LYS A 1 176 ? -14.021 -2.559 8.850 1.00 89.44 176 LYS A C 1
ATOM 1370 O O . LYS A 1 176 ? -13.855 -1.486 8.277 1.00 89.44 176 LYS A O 1
ATOM 1375 N N . PRO A 1 177 ? -13.191 -3.603 8.691 1.00 87.88 177 PRO A N 1
ATOM 1376 C CA . PRO A 1 177 ? -11.935 -3.498 7.952 1.00 87.88 177 PRO A CA 1
ATOM 1377 C C . PRO A 1 177 ? -12.114 -3.339 6.442 1.00 87.88 177 PRO A C 1
ATOM 1379 O O . PRO A 1 177 ? -11.207 -2.878 5.766 1.00 87.88 177 PRO A O 1
ATOM 1382 N N . TYR A 1 178 ? -13.267 -3.718 5.891 1.00 89.12 178 TYR A N 1
ATOM 1383 C CA . TYR A 1 178 ? -13.544 -3.570 4.467 1.00 89.12 178 TYR A CA 1
ATOM 1384 C C . TYR A 1 178 ? -14.795 -2.731 4.248 1.00 89.12 178 TYR A C 1
ATOM 1386 O O . TYR A 1 178 ? -15.864 -3.030 4.790 1.00 89.12 178 TYR A O 1
ATOM 1394 N N . ASN A 1 179 ? -14.679 -1.741 3.370 1.00 86.56 179 ASN A N 1
ATOM 1395 C CA . ASN A 1 179 ? -15.811 -1.037 2.799 1.00 86.56 179 ASN A CA 1
ATOM 1396 C C . ASN A 1 179 ? -16.345 -1.834 1.602 1.00 86.56 179 ASN A C 1
ATOM 1398 O O . ASN A 1 179 ? -16.076 -1.534 0.438 1.00 86.56 179 ASN A O 1
ATOM 1402 N N . MET A 1 180 ? -17.057 -2.915 1.912 1.00 75.12 180 MET A N 1
ATOM 1403 C CA . MET A 1 180 ? -17.791 -3.693 0.921 1.00 75.12 180 MET A CA 1
ATOM 1404 C C . MET A 1 180 ? -19.160 -3.039 0.735 1.00 75.12 180 MET A C 1
ATOM 1406 O O . MET A 1 180 ? -20.050 -3.212 1.570 1.00 75.12 180 MET A O 1
ATOM 1410 N N . SER A 1 181 ? -19.362 -2.308 -0.359 1.00 55.34 181 SER A N 1
ATOM 1411 C CA . SER A 1 181 ? -20.719 -2.091 -0.851 1.00 55.34 181 SER A CA 1
ATOM 1412 C C . SER A 1 181 ? -21.293 -3.465 -1.210 1.00 55.34 181 SER A C 1
ATOM 1414 O O . SER A 1 181 ? -20.710 -4.216 -1.992 1.00 55.34 181 SER A O 1
ATOM 1416 N N . HIS A 1 182 ? -22.417 -3.839 -0.596 1.00 40.41 182 HIS A N 1
ATOM 1417 C CA . HIS A 1 182 ? -23.185 -5.015 -0.999 1.00 40.41 182 HIS A CA 1
ATOM 1418 C C . HIS A 1 182 ? -23.822 -4.754 -2.373 1.00 40.41 182 HIS A C 1
ATOM 1420 O O . HIS A 1 182 ? -25.030 -4.561 -2.471 1.00 40.41 182 HIS A O 1
ATOM 1426 N N . GLU A 1 183 ? -23.039 -4.758 -3.448 1.00 39.03 183 GLU A N 1
ATOM 1427 C CA . GLU A 1 183 ? -23.595 -5.030 -4.770 1.00 39.03 183 GLU A CA 1
ATOM 1428 C C . GLU A 1 183 ? -23.675 -6.546 -4.937 1.00 39.03 183 GLU A C 1
ATOM 1430 O O . GLU A 1 183 ? -22.750 -7.240 -5.356 1.00 39.03 183 GLU A O 1
ATOM 1435 N N . LEU A 1 184 ? -24.819 -7.059 -4.478 1.00 37.84 184 LEU A N 1
ATOM 1436 C CA . LEU A 1 184 ? -25.384 -8.336 -4.883 1.00 37.84 184 LEU A CA 1
ATOM 1437 C C . LEU A 1 184 ? -25.321 -8.482 -6.407 1.00 37.84 184 LEU A C 1
ATOM 1439 O O . LEU A 1 184 ? -25.749 -7.576 -7.116 1.00 37.84 184 LEU A O 1
ATOM 1443 N N . ASN A 1 185 ? -24.877 -9.661 -6.858 1.00 34.62 185 ASN A N 1
ATOM 1444 C CA . ASN A 1 185 ? -25.234 -10.310 -8.124 1.00 34.62 185 ASN A CA 1
ATOM 1445 C C . ASN A 1 185 ? -26.128 -9.476 -9.059 1.00 34.62 185 ASN A C 1
ATOM 1447 O O . ASN A 1 185 ? -27.347 -9.429 -8.857 1.00 34.62 185 ASN A O 1
ATOM 1451 N N . ARG A 1 186 ? -25.547 -8.948 -10.135 1.00 34.06 186 ARG A N 1
ATOM 1452 C CA . ARG A 1 186 ? -26.226 -8.810 -11.425 1.00 34.06 186 ARG A CA 1
ATOM 1453 C C . ARG A 1 186 ? -25.273 -9.168 -12.549 1.00 34.06 186 ARG A C 1
ATOM 1455 O O . ARG A 1 186 ? -24.128 -8.674 -12.513 1.00 34.06 186 ARG A O 1
#

Radius of gyration: 18.91 Å; Cα contacts (8 Å, |Δi|>4): 260; chains: 1; bounding box: 66×26×42 Å

Foldseek 3Di:
DLVVVLQVLCCVLLVLVQWDKFKFQDLVRVQVLVLVLQLVVVVVVVLVVVVVPDDPVCSVPPDDPPDDDSDAAEAACADPVPRDGDQLQPCLQRHEYACAPQPQEPNSVVCSVRHQWYKYACCHFQVFFHSIIMIIGRPVSDDPVSVVSSVVNRVVGDDPVSSVRRVVLSPDPPGDRHPYDPPPDD